Protein AF-A0A9D4CBP3-F1 (afdb_monomer)

Sequence (242 aa):
MTINDFDRYKPVWWRGRKSDVIVGYKPVWWRGRKSDVIVGYKPVWWRGRKSDVIVEYNPVWWRGRKSDVSMGYKPVWWRGRKSDVIVGGVGGYKKGRKSDVIVGYNPVWWRGRKSDVIVGYKPVWWRGRKSDVIVGYNPVWWRGRKSDVIVGYNPVWWRGRKSDVIVGGYKPVWWRGRKSDVIVGYKPVVWVVWEGRKSDVIMGYNLFGYKPVWWRGRKSDVIVGYKPVFATHQYLMDDGWK

Secondary structure (DSSP, 8-state):
--GGGTTT---SEEEEESSSEEEEES-SEEEEESSSEEEEES-SEEEEES-SEEEEES-SEE--BSEEEEEEES-SEEE--SEEEEEE-SEEEEE--SEEEEEEESEEEEE--SEEEEEEES-SEEE--SEEEEEEES-SEEE--SEEEEEEES-SEEE--SEEEEEEEES-SEEE-BS-SEEEEES-SEEE-B-SS---EEEEE--TT---SEEEE---SEEESPPPSEEEE-S-------

Radius of gyration: 22.56 Å; Cα contacts (8 Å, |Δi|>4): 801; chains: 1; bounding box: 62×29×62 Å

Structure (mmCIF, N/CA/C/O backbone):
data_AF-A0A9D4CBP3-F1
#
_entry.id   AF-A0A9D4CBP3-F1
#
loop_
_atom_site.group_PDB
_atom_site.id
_atom_site.type_symbol
_atom_site.label_atom_id
_atom_site.label_alt_id
_atom_site.label_comp_id
_atom_site.label_asym_id
_atom_site.label_entity_id
_atom_site.label_seq_id
_atom_site.pdbx_PDB_ins_code
_atom_site.Cartn_x
_atom_site.Cartn_y
_atom_site.Cartn_z
_atom_site.occupancy
_atom_site.B_iso_or_equiv
_atom_site.auth_seq_id
_atom_site.auth_comp_id
_atom_site.auth_asym_id
_atom_site.auth_atom_id
_atom_site.pdbx_PDB_model_num
ATOM 1 N N . MET A 1 1 ? 24.853 -5.088 -28.081 1.00 46.12 1 MET A N 1
ATOM 2 C CA . MET A 1 1 ? 25.574 -4.865 -26.807 1.00 46.12 1 MET A CA 1
ATOM 3 C C . MET A 1 1 ? 25.344 -6.069 -25.923 1.00 46.12 1 MET A C 1
ATOM 5 O O . MET A 1 1 ? 24.189 -6.419 -25.698 1.00 46.12 1 MET A O 1
ATOM 9 N N . THR A 1 2 ? 26.415 -6.737 -25.505 1.00 32.84 2 THR A N 1
ATOM 10 C CA . THR A 1 2 ? 26.319 -7.946 -24.673 1.00 32.84 2 THR A CA 1
ATOM 11 C C . THR A 1 2 ? 26.340 -7.569 -23.189 1.00 32.84 2 THR A C 1
ATOM 13 O O . THR A 1 2 ? 26.733 -6.460 -22.827 1.00 32.84 2 THR A O 1
ATOM 16 N N . ILE A 1 3 ? 25.904 -8.478 -22.310 1.00 47.09 3 ILE A N 1
ATOM 17 C CA . ILE A 1 3 ? 25.883 -8.286 -20.844 1.00 47.09 3 ILE A CA 1
ATOM 18 C C . ILE A 1 3 ? 27.247 -7.837 -20.281 1.00 47.09 3 ILE A C 1
ATOM 20 O O . ILE A 1 3 ? 27.291 -7.079 -19.313 1.00 47.09 3 ILE A O 1
ATOM 24 N N . ASN A 1 4 ? 28.346 -8.223 -20.935 1.00 44.06 4 ASN A N 1
ATOM 25 C CA . ASN A 1 4 ? 29.713 -7.921 -20.511 1.00 44.06 4 ASN A CA 1
ATOM 26 C C . ASN A 1 4 ? 30.128 -6.451 -20.727 1.00 44.06 4 ASN A C 1
ATOM 28 O O . ASN A 1 4 ? 31.063 -5.981 -20.077 1.00 44.06 4 ASN A O 1
ATOM 32 N N . ASP A 1 5 ? 29.417 -5.694 -21.571 1.00 48.88 5 ASP A N 1
ATOM 33 C CA . ASP A 1 5 ? 29.699 -4.268 -21.802 1.00 48.88 5 ASP A CA 1
ATOM 34 C C . ASP A 1 5 ? 29.181 -3.376 -20.651 1.00 48.88 5 ASP A C 1
ATOM 36 O O . ASP A 1 5 ? 29.703 -2.283 -20.415 1.00 48.88 5 ASP A O 1
ATOM 40 N N . PHE A 1 6 ? 28.191 -3.844 -19.875 1.00 51.72 6 PHE A N 1
ATOM 41 C CA . PHE A 1 6 ? 27.580 -3.079 -18.777 1.00 51.72 6 PHE A CA 1
ATOM 42 C C . PHE A 1 6 ? 28.439 -2.996 -17.507 1.00 51.72 6 PHE A C 1
ATOM 44 O O . PHE A 1 6 ? 28.261 -2.060 -16.728 1.00 51.72 6 PHE A O 1
ATOM 51 N N . ASP A 1 7 ? 29.356 -3.939 -17.264 1.00 51.97 7 ASP A N 1
ATOM 52 C CA . ASP A 1 7 ? 30.208 -3.893 -16.065 1.00 51.97 7 ASP A CA 1
ATOM 53 C C . ASP A 1 7 ? 31.414 -2.945 -16.220 1.00 51.97 7 ASP A C 1
ATOM 55 O O . ASP A 1 7 ? 31.922 -2.452 -15.209 1.00 51.97 7 ASP A O 1
ATOM 59 N N . ARG A 1 8 ? 31.823 -2.599 -17.455 1.00 51.75 8 ARG A N 1
ATOM 60 C CA . ARG A 1 8 ? 32.892 -1.607 -17.713 1.00 51.75 8 ARG A CA 1
ATOM 61 C C . ARG A 1 8 ? 32.415 -0.156 -17.658 1.00 51.75 8 ARG A C 1
ATOM 63 O O . ARG A 1 8 ? 33.217 0.736 -17.401 1.00 51.75 8 ARG A O 1
ATOM 70 N N . TYR A 1 9 ? 31.122 0.094 -17.854 1.00 55.91 9 TYR A N 1
ATOM 71 C CA . TYR A 1 9 ? 30.546 1.437 -17.835 1.00 55.91 9 TYR A CA 1
ATOM 72 C C . TYR A 1 9 ? 29.614 1.587 -16.628 1.00 55.91 9 TYR A C 1
ATOM 74 O O . TYR A 1 9 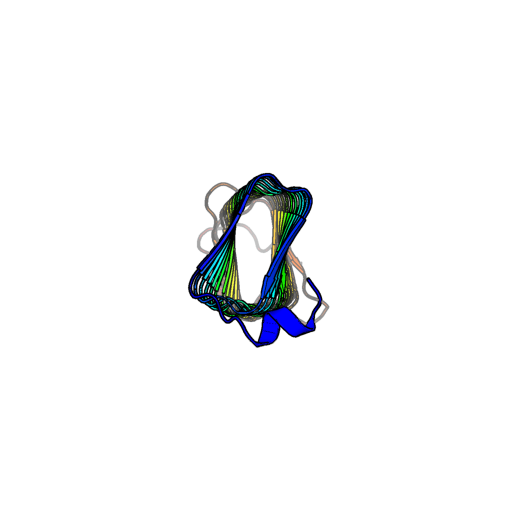? 28.499 1.073 -16.617 1.00 55.91 9 TYR A O 1
ATOM 82 N N . LYS A 1 10 ? 30.050 2.330 -15.602 1.00 67.38 10 LYS A N 1
ATOM 83 C CA . LYS A 1 10 ? 29.177 2.832 -14.525 1.00 67.38 10 LYS A CA 1
ATOM 84 C C . LYS A 1 10 ? 28.765 4.270 -14.851 1.00 67.38 10 LYS A C 1
ATOM 86 O O . LYS A 1 10 ? 29.393 5.207 -14.354 1.00 67.38 10 LYS A O 1
ATOM 91 N N . PRO A 1 11 ? 27.749 4.496 -15.700 1.00 76.00 11 PRO A N 1
ATOM 92 C CA . PRO A 1 11 ? 27.385 5.850 -16.076 1.00 76.00 11 PRO A CA 1
ATOM 93 C C . PRO A 1 11 ? 26.842 6.606 -14.862 1.00 76.00 11 PRO A C 1
ATOM 95 O O . PRO A 1 11 ? 25.941 6.140 -14.167 1.00 76.00 11 PRO A O 1
ATOM 98 N N . VAL A 1 12 ? 27.326 7.827 -14.627 1.00 87.75 12 VAL A N 1
ATOM 99 C CA . VAL A 1 12 ? 26.740 8.704 -13.597 1.00 87.75 12 VAL A CA 1
ATOM 100 C C . VAL A 1 12 ? 25.258 8.964 -13.904 1.00 87.75 12 VAL A C 1
ATOM 102 O O . VAL A 1 12 ? 24.429 9.010 -12.994 1.00 87.75 12 VAL A O 1
ATOM 105 N N . TRP A 1 13 ? 24.900 9.061 -15.188 1.00 87.88 13 TRP A N 1
ATOM 106 C CA . TRP A 1 13 ? 23.537 9.291 -15.659 1.00 87.88 13 TRP A CA 1
ATOM 107 C C . TRP A 1 13 ? 23.100 8.254 -16.688 1.00 87.88 13 TRP A C 1
ATOM 109 O O . TRP A 1 13 ? 23.751 8.076 -17.710 1.00 87.88 13 TRP A O 1
ATOM 119 N N . TRP A 1 14 ? 21.914 7.683 -16.489 1.00 89.88 14 TRP A N 1
ATOM 120 C CA . TRP A 1 14 ? 21.219 6.875 -17.485 1.00 89.88 14 TRP A CA 1
ATOM 121 C C . TRP A 1 14 ? 19.793 7.412 -17.695 1.00 89.88 14 TRP A C 1
ATOM 123 O O . TRP A 1 14 ? 19.010 7.567 -16.752 1.00 89.88 14 TRP A O 1
ATOM 133 N N . ARG A 1 15 ? 19.465 7.780 -18.939 1.00 91.50 15 ARG A N 1
ATOM 134 C CA . ARG A 1 15 ? 18.184 8.329 -19.389 1.00 91.50 15 ARG A CA 1
ATOM 135 C C . ARG A 1 15 ? 17.623 7.633 -20.636 1.00 91.50 15 ARG A C 1
ATOM 137 O O . ARG A 1 15 ? 18.041 7.962 -21.737 1.00 91.50 15 ARG A O 1
ATOM 144 N N . GLY A 1 16 ? 16.598 6.797 -20.487 1.00 90.19 16 GLY A N 1
ATOM 145 C CA . GLY A 1 16 ? 15.859 6.209 -21.614 1.00 90.19 16 GLY A CA 1
ATOM 146 C C . GLY A 1 16 ? 14.504 6.888 -21.857 1.00 90.19 16 GLY A C 1
ATOM 147 O O . GLY A 1 16 ? 13.898 7.456 -20.931 1.00 90.19 16 GLY A O 1
ATOM 148 N N . ARG A 1 17 ? 14.002 6.855 -23.098 1.00 94.06 17 ARG A N 1
ATOM 149 C CA . ARG A 1 17 ? 12.674 7.386 -23.447 1.00 94.06 17 ARG A CA 1
ATOM 150 C C . ARG A 1 17 ? 12.141 6.821 -24.768 1.00 94.06 17 ARG A C 1
ATOM 152 O O . ARG A 1 17 ? 12.898 6.846 -25.722 1.00 94.06 17 ARG A O 1
ATOM 159 N N . LYS A 1 18 ? 10.815 6.605 -24.864 1.00 92.25 18 LYS A N 1
ATOM 160 C CA . LYS A 1 18 ? 10.117 6.268 -26.129 1.00 92.25 18 LYS A CA 1
ATOM 161 C C . LYS A 1 18 ? 10.729 5.014 -26.760 1.00 92.25 18 LYS A C 1
ATOM 163 O O . LYS A 1 18 ? 11.259 5.065 -27.861 1.00 92.25 18 LYS A O 1
ATOM 168 N N . SER A 1 19 ? 10.709 3.934 -26.001 1.00 89.50 19 SER A N 1
ATOM 169 C CA . SER A 1 19 ? 11.264 2.636 -26.390 1.00 89.50 19 SER A CA 1
ATOM 170 C C . SER A 1 19 ? 10.411 1.564 -25.746 1.00 89.50 19 SER A C 1
ATOM 172 O O . SER A 1 19 ? 9.954 1.808 -24.633 1.00 89.50 19 SER A O 1
ATOM 174 N N . ASP A 1 20 ? 10.260 0.405 -26.361 1.00 91.94 20 ASP A N 1
ATOM 175 C CA . ASP A 1 20 ? 9.445 -0.674 -25.789 1.00 91.94 20 ASP A CA 1
ATOM 176 C C . ASP A 1 20 ? 10.033 -1.116 -24.441 1.00 91.94 20 ASP A C 1
ATOM 178 O O . ASP A 1 20 ? 9.348 -1.158 -23.419 1.00 91.94 20 ASP A O 1
ATOM 182 N N . VAL A 1 21 ? 11.362 -1.284 -24.388 1.00 92.50 21 VAL A N 1
ATOM 183 C CA . VAL A 1 21 ? 12.087 -1.684 -23.176 1.00 92.50 21 VAL A CA 1
ATOM 184 C C . VAL A 1 21 ? 13.246 -0.733 -22.869 1.00 92.50 21 VAL A C 1
ATOM 186 O O . VAL A 1 21 ? 14.072 -0.419 -23.725 1.00 92.50 21 VAL A O 1
ATOM 189 N N . ILE A 1 22 ? 13.347 -0.293 -21.611 1.00 90.62 22 ILE A N 1
ATOM 190 C CA . ILE A 1 22 ? 14.506 0.438 -21.076 1.00 90.62 22 ILE A CA 1
ATOM 191 C C . ILE A 1 22 ? 15.076 -0.336 -19.890 1.00 90.62 22 ILE A C 1
ATOM 193 O O . ILE A 1 22 ? 14.435 -0.424 -18.841 1.00 90.62 22 ILE A O 1
ATOM 197 N N . VAL A 1 23 ? 16.322 -0.795 -20.014 1.00 90.19 23 VAL A N 1
ATOM 198 C CA . VAL A 1 23 ? 17.065 -1.452 -18.928 1.00 90.19 23 VAL A CA 1
ATOM 199 C C . VAL A 1 23 ? 18.299 -0.638 -18.565 1.00 90.19 23 VAL A C 1
ATOM 201 O O . VAL A 1 23 ? 18.981 -0.100 -19.434 1.00 90.19 23 VAL A O 1
ATOM 204 N N . GLY A 1 24 ? 18.618 -0.536 -17.274 1.00 86.31 24 GLY A N 1
ATOM 205 C CA . GLY A 1 24 ? 19.881 0.055 -16.847 1.00 86.31 24 GLY A CA 1
ATOM 206 C C . GLY A 1 24 ? 20.464 -0.509 -15.573 1.00 86.31 24 GLY A C 1
ATOM 207 O O . GLY A 1 24 ? 19.732 -0.887 -14.661 1.00 86.31 24 GLY A O 1
ATOM 208 N N . TYR A 1 25 ? 21.791 -0.490 -15.510 1.00 89.00 25 TYR A N 1
ATOM 209 C CA . TYR A 1 25 ? 22.563 -1.166 -14.481 1.00 89.00 25 TYR A CA 1
ATOM 210 C C . TYR A 1 25 ? 23.571 -0.223 -13.816 1.00 89.00 25 TYR A C 1
ATOM 212 O O . TYR A 1 25 ? 24.333 0.460 -14.495 1.00 89.00 25 TYR A O 1
ATOM 220 N N . LYS A 1 26 ? 23.523 -0.152 -12.480 1.00 89.12 26 LYS A N 1
ATOM 221 C CA . LYS A 1 26 ? 24.442 0.588 -11.597 1.00 89.12 26 LYS A CA 1
ATOM 222 C C . LYS A 1 26 ? 24.686 2.091 -11.902 1.00 89.12 26 LYS A C 1
ATOM 224 O O . LYS A 1 26 ? 25.783 2.558 -11.591 1.00 89.12 26 LYS A O 1
ATOM 229 N N . PRO A 1 27 ? 23.753 2.910 -12.441 1.00 88.75 27 PRO A N 1
ATOM 230 C CA . PRO A 1 27 ? 24.030 4.339 -12.542 1.00 88.75 27 PRO A CA 1
ATOM 231 C C . PRO A 1 27 ? 23.820 5.063 -11.212 1.00 88.75 27 PRO A C 1
ATOM 233 O O . PRO A 1 27 ? 22.980 4.676 -10.400 1.00 88.75 27 PRO A O 1
ATOM 236 N N . VAL A 1 28 ? 24.475 6.206 -11.018 1.00 91.31 28 VAL A N 1
ATOM 237 C CA . VAL A 1 28 ? 24.122 7.081 -9.885 1.00 91.31 28 VAL A CA 1
ATOM 238 C C . VAL A 1 28 ? 22.691 7.607 -10.064 1.00 91.31 28 VAL A C 1
ATOM 240 O O . VAL A 1 28 ? 21.874 7.534 -9.146 1.00 91.31 28 VAL A O 1
ATOM 243 N N . TRP A 1 29 ? 22.348 8.060 -11.271 1.00 91.25 29 TRP A N 1
ATOM 244 C CA . TRP A 1 29 ? 21.029 8.585 -11.615 1.00 91.25 29 TRP A CA 1
ATOM 245 C C . TRP A 1 29 ? 20.385 7.811 -12.764 1.00 91.25 29 TRP A C 1
ATOM 247 O O . TRP A 1 29 ? 20.886 7.814 -13.885 1.00 91.25 29 TRP A O 1
ATOM 257 N N . TRP A 1 30 ? 19.208 7.238 -12.519 1.00 92.88 30 TRP A N 1
ATOM 258 C CA . TRP A 1 30 ? 18.440 6.454 -13.483 1.00 92.88 30 TRP A CA 1
ATOM 259 C C . TRP A 1 30 ? 17.085 7.099 -13.791 1.00 92.88 30 TRP A C 1
ATOM 261 O O . TRP A 1 30 ? 16.294 7.407 -12.886 1.00 92.88 30 TRP A O 1
ATOM 271 N N . ARG A 1 31 ? 16.768 7.284 -15.078 1.00 93.81 31 ARG A N 1
ATOM 272 C CA . ARG A 1 31 ? 15.486 7.848 -15.515 1.00 93.81 31 ARG A CA 1
ATOM 273 C C . ARG A 1 31 ? 14.959 7.230 -16.811 1.00 93.81 31 ARG A C 1
ATOM 275 O O . ARG A 1 31 ? 15.445 7.547 -17.885 1.00 93.81 31 ARG A O 1
ATOM 282 N N . GLY A 1 32 ? 13.844 6.518 -16.727 1.00 93.19 32 GLY A N 1
ATOM 283 C CA . GLY A 1 32 ? 13.083 6.020 -17.878 1.00 93.19 32 GLY A CA 1
ATOM 284 C C . GLY A 1 32 ? 11.736 6.732 -18.018 1.00 93.19 32 GLY A C 1
ATOM 285 O O . GLY A 1 32 ? 11.169 7.212 -17.023 1.00 93.19 32 GLY A O 1
ATOM 286 N N . ARG A 1 33 ? 11.206 6.841 -19.243 1.00 94.94 33 ARG A N 1
ATOM 287 C CA . ARG A 1 33 ? 9.837 7.341 -19.465 1.00 94.94 33 ARG A CA 1
ATOM 288 C C . ARG A 1 33 ? 9.228 6.958 -20.815 1.00 94.94 33 ARG A C 1
ATOM 290 O O . ARG A 1 33 ? 9.928 7.074 -21.810 1.00 94.94 33 ARG A O 1
ATOM 297 N N . LYS A 1 34 ? 7.896 6.813 -20.881 1.00 94.31 34 LYS A N 1
ATOM 298 C CA . LYS A 1 34 ? 7.160 6.572 -22.142 1.00 94.31 34 LYS A CA 1
ATOM 299 C C . LYS A 1 34 ? 7.667 5.301 -22.827 1.00 94.31 34 LYS A C 1
ATOM 301 O O . LYS A 1 34 ? 8.303 5.416 -23.863 1.00 94.31 34 LYS A O 1
ATOM 306 N N . SER A 1 35 ? 7.460 4.170 -22.181 1.00 91.88 35 SER A N 1
ATOM 307 C CA . SER A 1 35 ? 7.982 2.859 -22.581 1.00 91.88 35 SER A CA 1
ATOM 308 C C . SER A 1 35 ? 7.088 1.782 -22.019 1.00 91.88 35 SER A C 1
ATOM 310 O O . SER A 1 35 ? 6.557 2.028 -20.945 1.00 91.88 35 SER A O 1
ATOM 312 N N . ASP A 1 36 ? 6.992 0.617 -22.627 1.00 93.56 36 ASP A N 1
ATOM 313 C CA . ASP A 1 36 ? 6.131 -0.443 -22.096 1.00 93.56 36 ASP A CA 1
ATOM 314 C C . ASP A 1 36 ? 6.754 -0.993 -20.809 1.00 93.56 36 ASP A C 1
ATOM 316 O O . ASP A 1 36 ? 6.123 -1.023 -19.752 1.00 93.56 36 ASP A O 1
ATOM 320 N N . VAL A 1 37 ? 8.066 -1.264 -20.840 1.00 94.06 37 VAL A N 1
ATOM 321 C CA . VAL A 1 37 ? 8.813 -1.808 -19.702 1.00 94.06 37 VAL A CA 1
ATOM 322 C C . VAL A 1 37 ? 10.020 -0.945 -19.335 1.00 94.06 37 VAL A C 1
ATOM 324 O O . VAL A 1 37 ? 10.863 -0.569 -20.153 1.00 94.06 37 VAL A O 1
ATOM 327 N N . ILE A 1 38 ? 10.134 -0.646 -18.043 1.00 93.06 38 ILE A N 1
ATOM 328 C CA . ILE A 1 38 ? 11.228 0.113 -17.440 1.00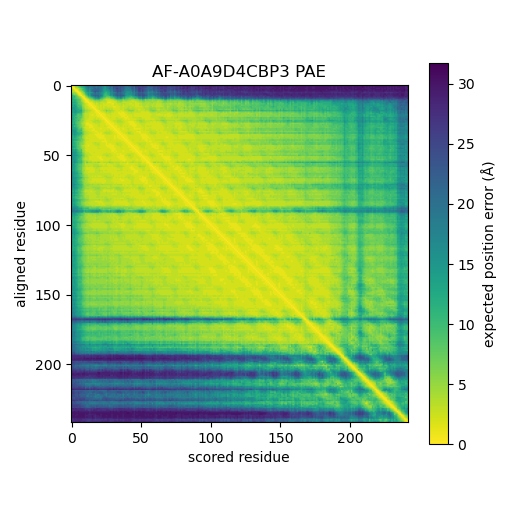 93.06 38 ILE A CA 1
ATOM 329 C C . ILE A 1 38 ? 11.828 -0.706 -16.295 1.00 93.06 38 ILE A C 1
ATOM 331 O O . ILE A 1 38 ? 11.164 -0.916 -15.278 1.00 93.06 38 ILE A O 1
ATOM 335 N N . VAL A 1 39 ? 13.110 -1.066 -16.417 1.00 92.81 39 VAL A N 1
ATOM 336 C CA . VAL A 1 39 ? 13.858 -1.823 -15.402 1.00 92.81 39 VAL A CA 1
ATOM 337 C C . VAL A 1 39 ? 15.152 -1.112 -15.001 1.00 92.81 39 VAL A C 1
ATOM 339 O O . VAL A 1 39 ? 15.975 -0.746 -15.842 1.00 92.81 39 VAL A O 1
ATOM 342 N N . GLY A 1 40 ? 15.362 -0.923 -13.697 1.00 90.19 40 GLY A N 1
ATOM 343 C CA . GLY A 1 40 ? 16.633 -0.437 -13.151 1.00 90.19 40 GLY A CA 1
ATOM 344 C C . GLY A 1 40 ? 17.217 -1.365 -12.094 1.00 90.19 40 GLY A C 1
ATOM 345 O O . GLY A 1 40 ? 16.497 -1.891 -11.250 1.00 90.19 40 GLY A O 1
ATOM 346 N N . TYR A 1 41 ? 18.537 -1.511 -12.112 1.00 90.94 41 TYR A N 1
ATOM 347 C CA . TYR A 1 41 ? 19.278 -2.346 -11.174 1.00 90.94 41 TYR A CA 1
ATOM 348 C C . TYR A 1 41 ? 20.344 -1.531 -10.447 1.00 90.94 41 TYR A C 1
ATOM 350 O O . TYR A 1 41 ? 21.209 -0.924 -11.081 1.00 90.94 41 TYR A O 1
ATOM 358 N N . LYS A 1 42 ? 20.288 -1.537 -9.112 1.00 91.12 42 LYS A N 1
ATOM 359 C CA . LYS A 1 42 ? 21.240 -0.893 -8.193 1.00 91.12 42 LYS A CA 1
ATOM 360 C C . LYS A 1 42 ? 21.560 0.590 -8.479 1.00 91.12 42 LYS A C 1
ATOM 362 O O . LYS A 1 42 ? 22.729 0.970 -8.397 1.00 91.12 42 LYS A O 1
ATOM 367 N N . PRO A 1 43 ? 20.590 1.452 -8.831 1.00 90.25 43 PRO A N 1
ATOM 368 C CA . PRO A 1 43 ? 20.857 2.876 -8.970 1.00 90.25 43 PRO A CA 1
ATOM 369 C C . PRO A 1 43 ? 20.890 3.576 -7.603 1.00 90.25 43 PRO A C 1
ATOM 371 O O . PRO A 1 43 ? 20.174 3.186 -6.687 1.00 90.25 43 PRO A O 1
ATOM 374 N N . VAL A 1 44 ? 21.610 4.688 -7.448 1.00 92.44 44 VAL A N 1
ATOM 375 C CA . VAL A 1 44 ? 21.432 5.500 -6.222 1.00 92.44 44 VAL A CA 1
ATOM 376 C C . VAL A 1 44 ? 20.057 6.179 -6.254 1.00 92.44 44 VAL A C 1
ATOM 378 O O . VAL A 1 44 ? 19.266 6.069 -5.314 1.00 92.44 44 VAL A O 1
ATOM 381 N N . TRP A 1 45 ? 19.732 6.823 -7.376 1.00 93.12 45 TRP A N 1
ATOM 382 C CA . TRP A 1 45 ? 18.465 7.510 -7.611 1.00 93.12 45 TRP A CA 1
ATOM 383 C C . TRP A 1 45 ? 17.739 6.939 -8.821 1.00 93.12 45 TRP A C 1
ATOM 385 O O . TRP A 1 45 ? 18.267 6.952 -9.928 1.00 93.12 45 TRP A O 1
ATOM 395 N N . TRP A 1 46 ? 16.480 6.541 -8.648 1.00 93.50 46 TRP A N 1
ATOM 396 C CA . TRP A 1 46 ? 15.679 5.930 -9.702 1.00 93.50 46 TRP A CA 1
ATOM 397 C C . TRP A 1 46 ? 14.331 6.610 -9.929 1.00 93.50 46 TRP A C 1
ATOM 399 O O . TRP A 1 46 ? 13.582 6.932 -8.996 1.00 93.50 46 TRP A O 1
ATOM 409 N N . ARG A 1 47 ? 13.982 6.803 -11.206 1.00 94.56 47 ARG A N 1
ATOM 410 C CA . ARG A 1 47 ? 12.707 7.401 -11.615 1.00 94.56 47 ARG A CA 1
ATOM 411 C C . ARG A 1 47 ? 12.188 6.866 -12.954 1.00 94.56 47 ARG A C 1
ATOM 413 O O . ARG A 1 47 ? 12.565 7.380 -14.003 1.00 94.56 47 ARG A O 1
ATOM 420 N N . GLY A 1 48 ? 11.204 5.976 -12.913 1.00 93.69 48 GLY A N 1
ATOM 421 C CA . GLY A 1 48 ? 10.388 5.566 -14.064 1.00 93.69 48 GLY A CA 1
ATOM 422 C C . GLY A 1 48 ? 9.046 6.298 -14.123 1.00 93.69 48 GLY A C 1
ATOM 423 O O . GLY A 1 48 ? 8.492 6.683 -13.082 1.00 93.69 48 GLY A O 1
ATOM 424 N N . ARG A 1 49 ? 8.522 6.553 -15.333 1.00 95.12 49 ARG A N 1
ATOM 425 C CA . ARG A 1 49 ? 7.212 7.205 -15.521 1.00 95.12 49 ARG A CA 1
ATOM 426 C C . ARG A 1 49 ? 6.529 6.920 -16.856 1.00 95.12 49 ARG A C 1
ATOM 428 O O . ARG A 1 49 ? 7.186 7.069 -17.876 1.00 95.12 49 ARG A O 1
ATOM 435 N N . LYS A 1 50 ? 5.188 6.906 -16.859 1.00 94.75 50 LYS A N 1
ATOM 436 C CA . LYS A 1 50 ? 4.363 6.794 -18.081 1.00 94.75 50 LYS A CA 1
ATOM 437 C C . LYS A 1 50 ? 4.747 5.532 -18.850 1.00 94.75 50 LYS A C 1
ATOM 439 O O . LYS A 1 50 ? 5.306 5.662 -19.931 1.00 94.75 50 LYS A O 1
ATOM 444 N N . SER A 1 51 ? 4.557 4.392 -18.217 1.00 93.25 51 SER A N 1
ATOM 445 C CA . SER A 1 51 ? 4.993 3.094 -18.716 1.00 93.25 51 SER A CA 1
ATOM 446 C C . SER A 1 51 ? 4.125 2.018 -18.140 1.00 93.25 51 SER A C 1
ATOM 448 O O . SER A 1 51 ? 3.768 2.190 -16.987 1.00 93.25 51 SER A O 1
ATOM 450 N N . ASP A 1 52 ? 3.850 0.945 -18.851 1.00 94.31 52 ASP A N 1
ATOM 451 C CA . ASP A 1 52 ? 2.923 -0.084 -18.374 1.00 94.31 52 ASP A CA 1
ATOM 452 C C . ASP A 1 52 ? 3.528 -0.777 -17.149 1.00 94.31 52 ASP A C 1
ATOM 454 O O . ASP A 1 52 ? 2.932 -0.817 -16.071 1.00 94.31 52 ASP A O 1
ATOM 458 N N . VAL A 1 53 ? 4.806 -1.153 -17.247 1.00 94.56 53 VAL A N 1
ATOM 459 C CA . VAL A 1 53 ? 5.547 -1.837 -16.188 1.00 94.56 53 VAL A CA 1
ATOM 460 C C . VAL A 1 53 ? 6.783 -1.047 -15.761 1.00 94.56 53 VAL A C 1
ATOM 462 O O . VAL A 1 53 ? 7.662 -0.675 -16.541 1.00 94.56 53 VAL A O 1
ATOM 465 N N . ILE A 1 54 ? 6.869 -0.805 -14.456 1.00 94.38 54 ILE A N 1
ATOM 466 C CA . ILE A 1 54 ? 7.981 -0.139 -13.784 1.00 94.38 54 ILE A CA 1
ATOM 467 C C . ILE A 1 54 ? 8.512 -1.082 -12.704 1.00 94.38 54 ILE A C 1
ATOM 469 O O . ILE A 1 54 ? 7.843 -1.304 -11.696 1.00 94.38 54 ILE A O 1
ATOM 473 N N . VAL A 1 55 ? 9.731 -1.589 -12.885 1.00 92.62 55 VAL A N 1
ATOM 474 C CA . VAL A 1 55 ? 10.388 -2.505 -11.944 1.00 92.62 55 VAL A CA 1
ATOM 475 C C . VAL A 1 55 ? 11.771 -1.991 -11.598 1.00 92.62 55 VAL A C 1
ATOM 477 O O . VAL A 1 55 ? 12.481 -1.405 -12.416 1.00 92.62 55 VAL A O 1
ATOM 480 N N . GLU A 1 56 ? 12.168 -2.193 -10.351 1.00 89.50 56 GLU A N 1
ATOM 481 C CA . GLU A 1 56 ? 13.479 -1.777 -9.905 1.00 89.50 56 GLU A CA 1
ATOM 482 C C . GLU A 1 56 ? 13.974 -2.610 -8.719 1.00 89.50 56 GLU A C 1
ATOM 484 O O . GLU A 1 56 ? 13.186 -3.082 -7.888 1.00 89.50 56 GLU A O 1
ATOM 489 N N . TYR A 1 57 ? 15.300 -2.766 -8.666 1.00 90.94 57 TYR A N 1
ATOM 490 C CA . TYR A 1 57 ? 16.005 -3.568 -7.678 1.00 90.94 57 TYR A CA 1
ATOM 491 C C . TYR A 1 57 ? 17.128 -2.798 -6.970 1.00 90.94 57 TYR A C 1
ATOM 493 O O . TYR A 1 57 ? 18.180 -2.524 -7.552 1.00 90.94 57 TYR A O 1
ATOM 501 N N . ASN A 1 58 ? 16.950 -2.630 -5.660 1.00 91.62 58 ASN A N 1
ATOM 502 C CA . ASN A 1 58 ? 17.918 -2.144 -4.680 1.00 91.62 58 ASN A CA 1
ATOM 503 C C . ASN A 1 58 ? 18.445 -0.712 -4.912 1.00 91.62 58 ASN A C 1
ATOM 505 O O . ASN A 1 58 ? 19.659 -0.532 -5.063 1.00 91.62 58 ASN A O 1
ATOM 509 N N . PRO A 1 59 ? 17.582 0.317 -4.889 1.00 90.12 59 PRO A N 1
ATOM 510 C CA . PRO A 1 59 ? 17.998 1.699 -4.964 1.00 90.12 59 PRO A CA 1
ATOM 511 C C . PRO A 1 59 ? 18.135 2.310 -3.573 1.00 90.12 59 PRO A C 1
ATOM 513 O O . PRO A 1 59 ? 17.481 1.901 -2.608 1.00 90.12 59 PRO A O 1
ATOM 516 N N . VAL A 1 60 ? 18.838 3.434 -3.479 1.00 91.44 60 VAL A N 1
ATOM 517 C CA . VAL A 1 60 ? 18.652 4.296 -2.303 1.00 91.44 60 VAL A CA 1
ATOM 518 C C . VAL A 1 60 ? 17.289 4.995 -2.399 1.00 91.44 60 VAL A C 1
ATOM 520 O O . VAL A 1 60 ? 16.482 4.945 -1.468 1.00 91.44 60 VAL A O 1
ATOM 523 N N . TRP A 1 61 ? 16.981 5.585 -3.557 1.00 91.81 61 TRP A N 1
ATOM 524 C CA . TRP A 1 61 ? 15.746 6.334 -3.791 1.00 91.81 61 TRP A CA 1
ATOM 525 C C . TRP A 1 61 ? 14.976 5.838 -5.010 1.00 91.81 61 TRP A C 1
ATOM 527 O O . TRP A 1 61 ? 15.455 5.922 -6.137 1.00 91.81 61 TRP A O 1
ATOM 537 N N . TRP A 1 62 ? 13.720 5.449 -4.806 1.00 92.31 62 TRP A N 1
ATOM 538 C CA . TRP A 1 62 ? 12.818 4.983 -5.853 1.00 92.31 62 TRP A CA 1
ATOM 539 C C . TRP A 1 62 ? 11.593 5.872 -6.042 1.00 92.31 62 TRP A C 1
ATOM 541 O O . TRP A 1 62 ? 10.887 6.235 -5.088 1.00 92.31 62 TRP A O 1
ATOM 551 N N . ARG A 1 63 ? 11.264 6.161 -7.307 1.00 93.88 63 ARG A N 1
ATOM 552 C CA . ARG A 1 63 ? 10.038 6.876 -7.662 1.00 93.88 63 ARG A CA 1
ATOM 553 C C . ARG A 1 63 ? 9.404 6.436 -8.987 1.00 93.88 63 ARG A C 1
ATOM 555 O O . ARG A 1 63 ? 9.700 7.024 -10.028 1.00 93.88 63 ARG A O 1
ATOM 562 N N . GLY A 1 64 ? 8.411 5.553 -8.913 1.00 91.88 64 GLY A N 1
ATOM 563 C CA . GLY A 1 64 ? 7.482 5.235 -10.006 1.00 91.88 64 GLY A CA 1
ATOM 564 C C . GLY A 1 64 ? 6.274 6.179 -10.073 1.00 91.88 64 GLY A C 1
ATOM 565 O O . GLY A 1 64 ? 5.829 6.740 -9.058 1.00 91.88 64 GLY A O 1
ATOM 566 N N . ARG A 1 65 ? 5.751 6.433 -11.282 1.00 94.88 65 ARG A N 1
ATOM 567 C CA . ARG A 1 65 ? 4.510 7.210 -11.459 1.00 94.88 65 ARG A CA 1
ATOM 568 C C . ARG A 1 65 ? 3.856 7.003 -12.826 1.00 94.88 65 ARG A C 1
ATOM 570 O O . ARG A 1 65 ? 4.543 7.246 -13.813 1.00 94.88 65 ARG A O 1
ATOM 577 N N . LYS A 1 66 ? 2.520 6.893 -12.884 1.00 95.06 66 LYS A N 1
ATOM 578 C CA . LYS A 1 66 ? 1.763 6.723 -14.145 1.00 95.06 66 LYS A CA 1
ATOM 579 C C . LYS A 1 66 ? 2.202 5.430 -14.819 1.00 95.06 66 LYS A C 1
ATOM 581 O O . LYS A 1 66 ? 2.955 5.511 -15.780 1.00 95.06 66 LYS A O 1
ATOM 586 N N . SER A 1 67 ? 1.841 4.309 -14.222 1.00 93.06 67 SER A N 1
ATOM 587 C CA . SER A 1 67 ? 2.103 2.983 -14.772 1.00 93.06 67 SER A CA 1
ATOM 588 C C . SER A 1 67 ? 1.021 2.025 -14.360 1.00 93.06 67 SER A C 1
ATOM 590 O O . SER A 1 67 ? 0.479 2.230 -13.287 1.00 93.06 67 SER A O 1
ATOM 592 N N . ASP A 1 68 ? 0.787 0.968 -15.101 1.00 94.44 68 ASP A N 1
ATOM 593 C CA . ASP A 1 68 ? -0.209 -0.021 -14.701 1.00 94.44 68 ASP A CA 1
ATOM 594 C C . ASP A 1 68 ? 0.353 -0.792 -13.502 1.00 94.44 68 ASP A C 1
ATOM 596 O O . ASP A 1 68 ? -0.248 -0.842 -12.431 1.00 94.44 68 ASP A O 1
ATOM 600 N N . VAL A 1 69 ? 1.622 -1.206 -13.589 1.00 94.12 69 VAL A N 1
ATOM 601 C CA . VAL A 1 69 ? 2.339 -1.909 -12.520 1.00 94.12 69 VAL A CA 1
ATOM 602 C C . VAL A 1 69 ? 3.593 -1.149 -12.091 1.00 94.12 69 VAL A C 1
ATOM 604 O O . VAL A 1 69 ? 4.373 -0.633 -12.893 1.00 94.12 69 VAL A O 1
ATOM 607 N N . SER A 1 70 ? 3.787 -1.026 -10.779 1.00 93.31 70 SER A N 1
ATOM 608 C CA . SER A 1 70 ? 4.913 -0.320 -10.162 1.00 93.31 70 SER A CA 1
ATOM 609 C C . SER A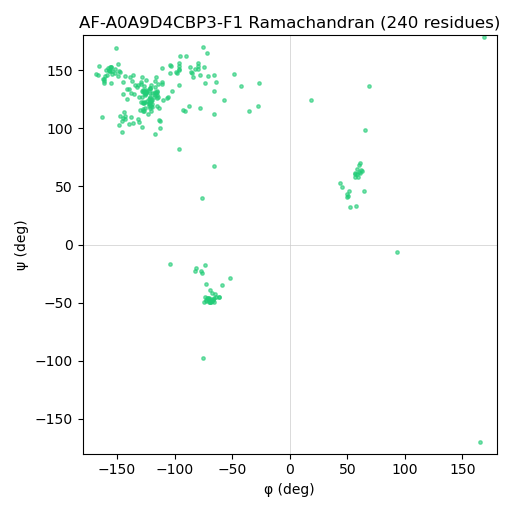 1 70 ? 5.488 -1.135 -9.004 1.00 93.31 70 SER A C 1
ATOM 611 O O . SER A 1 70 ? 4.925 -1.145 -7.907 1.00 93.31 70 SER A O 1
ATOM 613 N N . MET A 1 71 ? 6.641 -1.764 -9.225 1.00 91.88 71 MET A N 1
ATOM 614 C CA . MET A 1 71 ? 7.344 -2.600 -8.254 1.00 91.88 71 MET A CA 1
ATOM 615 C C . MET A 1 71 ? 8.684 -1.976 -7.855 1.00 91.88 71 MET A C 1
ATOM 617 O O . MET A 1 71 ? 9.425 -1.464 -8.693 1.00 91.88 71 MET A O 1
ATOM 621 N N . GLY A 1 72 ? 9.012 -2.024 -6.566 1.00 88.00 72 GLY A N 1
ATOM 622 C CA . GLY A 1 72 ? 10.371 -1.743 -6.097 1.00 88.00 72 GLY A CA 1
ATOM 623 C C . GLY A 1 72 ? 10.782 -2.701 -4.991 1.00 88.00 72 GLY A C 1
ATOM 624 O O . GLY A 1 72 ? 10.020 -2.937 -4.045 1.00 88.00 72 GLY A O 1
ATOM 625 N N . TYR A 1 73 ? 11.989 -3.240 -5.115 1.00 88.88 73 TYR A N 1
ATOM 626 C CA . TYR A 1 73 ? 12.548 -4.220 -4.193 1.00 88.88 73 TYR A CA 1
ATOM 627 C C . TYR A 1 73 ? 13.785 -3.667 -3.485 1.00 88.88 73 TYR A C 1
ATOM 629 O O . TYR A 1 73 ? 14.675 -3.127 -4.132 1.00 88.88 73 TYR A O 1
ATOM 637 N N . LYS A 1 74 ? 13.845 -3.780 -2.152 1.00 89.62 74 LYS A N 1
ATOM 638 C CA . LYS A 1 74 ? 14.955 -3.261 -1.327 1.00 89.62 74 LYS A CA 1
ATOM 639 C C . LYS A 1 74 ? 15.271 -1.749 -1.427 1.00 89.62 74 LYS A C 1
ATOM 641 O O . LYS A 1 74 ? 16.421 -1.378 -1.227 1.00 89.62 74 LYS A O 1
ATOM 646 N N . PRO A 1 75 ? 14.301 -0.836 -1.645 1.00 87.44 75 PRO A N 1
ATOM 647 C CA . PRO A 1 75 ? 14.553 0.600 -1.549 1.00 87.44 75 PRO A CA 1
ATOM 648 C C . PRO A 1 75 ? 14.705 1.078 -0.105 1.00 87.44 75 PRO A C 1
ATOM 650 O O . PRO A 1 75 ? 13.894 0.744 0.768 1.00 87.44 75 PRO A O 1
ATOM 653 N N . VAL A 1 76 ? 15.664 1.975 0.135 1.00 91.19 76 VAL A N 1
ATOM 654 C CA . VAL A 1 76 ? 15.678 2.756 1.385 1.00 91.19 76 VAL A CA 1
ATOM 655 C C . VAL A 1 76 ? 14.463 3.688 1.412 1.00 91.19 76 VAL A C 1
ATOM 657 O O . VAL A 1 76 ? 13.724 3.723 2.398 1.00 91.19 76 VAL A O 1
ATOM 660 N N . TRP A 1 77 ? 14.196 4.377 0.298 1.00 90.69 77 TRP A N 1
ATOM 661 C CA . TRP A 1 77 ? 13.048 5.268 0.126 1.00 90.69 77 TRP A CA 1
ATOM 662 C C . TRP A 1 77 ? 12.249 4.927 -1.127 1.00 90.69 77 TRP A C 1
ATOM 664 O O . TRP A 1 77 ? 12.752 5.014 -2.241 1.00 90.69 77 TRP A O 1
ATOM 674 N N . TRP A 1 78 ? 10.962 4.630 -0.966 1.00 93.00 78 TRP A N 1
ATOM 675 C CA . TRP A 1 78 ? 10.085 4.205 -2.055 1.00 93.00 78 TRP A CA 1
ATOM 676 C C . TRP A 1 78 ? 8.833 5.066 -2.171 1.00 93.00 78 TRP A C 1
ATOM 678 O O . TRP A 1 78 ? 8.093 5.281 -1.202 1.00 93.00 78 TRP A O 1
ATOM 688 N N . ARG A 1 79 ? 8.549 5.554 -3.381 1.00 93.88 79 ARG A N 1
ATOM 689 C CA . ARG A 1 79 ? 7.345 6.340 -3.656 1.00 93.88 79 ARG A CA 1
ATOM 690 C C . ARG A 1 79 ? 6.679 6.017 -4.992 1.00 93.88 79 ARG A C 1
ATOM 692 O O . ARG A 1 79 ? 7.073 6.569 -6.018 1.00 93.88 79 ARG A O 1
ATOM 699 N N . GLY A 1 80 ? 5.571 5.282 -4.941 1.00 93.06 80 GLY A N 1
ATOM 700 C CA . GLY A 1 80 ? 4.702 5.017 -6.094 1.00 93.06 80 GLY A CA 1
ATOM 701 C C . GLY A 1 80 ? 3.493 5.943 -6.122 1.00 93.06 80 GLY A C 1
ATOM 702 O O . GLY A 1 80 ? 3.020 6.410 -5.075 1.00 93.06 80 GLY A O 1
ATOM 703 N N . ARG A 1 81 ? 3.005 6.288 -7.319 1.00 95.38 81 ARG A N 1
ATOM 704 C CA . ARG A 1 81 ? 1.825 7.155 -7.441 1.00 95.38 81 ARG A CA 1
ATOM 705 C C . ARG A 1 81 ? 1.142 7.076 -8.805 1.00 95.38 81 ARG A C 1
ATOM 707 O O . ARG A 1 81 ? 1.825 7.321 -9.793 1.00 95.38 81 ARG A O 1
ATOM 714 N N . LYS A 1 82 ? -0.198 7.099 -8.846 1.00 94.94 82 LYS A N 1
ATOM 715 C CA . LYS A 1 82 ? -0.963 7.083 -10.111 1.00 94.94 82 LYS A CA 1
ATOM 716 C C . LYS A 1 82 ? -0.620 5.821 -10.887 1.00 94.94 82 LYS A C 1
ATOM 718 O O . LYS A 1 82 ? -0.054 5.958 -11.958 1.00 94.94 82 LYS A O 1
ATOM 723 N N . SER A 1 83 ? -0.835 4.675 -10.275 1.00 91.81 83 SER A N 1
ATOM 724 C CA . SER A 1 83 ? -0.581 3.390 -10.910 1.00 91.81 83 SER A CA 1
ATOM 725 C C . SER A 1 83 ? -1.645 2.407 -10.492 1.00 91.81 83 SER A C 1
ATOM 727 O O . SER A 1 83 ? -2.036 2.517 -9.338 1.00 91.81 83 SER A O 1
ATOM 729 N N . ASP A 1 84 ? -2.074 1.487 -11.333 1.00 94.31 84 ASP A N 1
ATOM 730 C CA . ASP A 1 84 ? -3.187 0.596 -10.984 1.00 94.31 84 ASP A CA 1
ATOM 731 C C . ASP A 1 84 ? -2.750 -0.316 -9.834 1.00 94.31 84 ASP A C 1
ATOM 733 O O . ASP A 1 84 ? -3.350 -0.322 -8.760 1.00 94.31 84 ASP A O 1
ATOM 737 N N . VAL A 1 85 ? -1.560 -0.909 -9.965 1.00 95.00 85 VAL A N 1
ATOM 738 C CA . VAL A 1 85 ? -0.923 -1.734 -8.940 1.00 95.00 85 VAL A CA 1
ATOM 739 C C . VAL A 1 85 ? 0.419 -1.156 -8.495 1.00 95.00 85 VAL A C 1
ATOM 741 O O . VAL A 1 85 ? 1.328 -0.838 -9.268 1.00 95.00 85 VAL A O 1
ATOM 744 N N . ILE A 1 86 ? 0.571 -1.053 -7.179 1.00 93.81 86 ILE A N 1
ATOM 745 C CA . ILE A 1 86 ? 1.792 -0.651 -6.492 1.00 93.81 86 ILE A CA 1
ATOM 746 C C . ILE A 1 86 ? 2.229 -1.772 -5.553 1.00 93.81 86 ILE A C 1
ATOM 748 O O . ILE A 1 86 ? 1.504 -2.112 -4.620 1.00 93.81 86 ILE A O 1
ATOM 752 N N . VAL A 1 87 ? 3.462 -2.254 -5.715 1.00 93.19 87 VAL A N 1
ATOM 753 C CA . VAL A 1 87 ? 4.070 -3.235 -4.809 1.00 93.19 87 VAL A CA 1
ATOM 754 C C . VAL A 1 87 ? 5.430 -2.743 -4.320 1.00 93.19 87 VAL A C 1
ATOM 756 O O . VAL A 1 87 ? 6.340 -2.461 -5.096 1.00 93.19 87 VAL A O 1
ATOM 759 N N . GLY A 1 88 ? 5.588 -2.639 -3.002 1.00 87.81 88 GLY A N 1
ATOM 760 C CA . GLY A 1 88 ? 6.872 -2.339 -2.370 1.00 87.81 88 GLY A CA 1
ATOM 761 C C . GLY A 1 88 ? 7.377 -3.516 -1.540 1.00 87.81 88 GLY A C 1
ATOM 762 O O . GLY A 1 88 ? 6.876 -3.728 -0.433 1.00 87.81 88 GLY A O 1
ATOM 763 N N . GLY A 1 89 ? 8.406 -4.224 -2.010 1.00 86.50 89 GLY A N 1
ATOM 764 C CA . GLY A 1 89 ? 9.129 -5.269 -1.258 1.00 86.50 89 GLY A CA 1
ATOM 765 C C . GLY A 1 89 ? 10.067 -4.679 -0.201 1.00 86.50 89 GLY A C 1
ATOM 766 O O . GLY A 1 89 ? 10.210 -3.468 -0.183 1.00 86.50 89 GLY A O 1
ATOM 767 N N . VAL A 1 90 ? 10.651 -5.483 0.699 1.00 84.12 90 VAL A N 1
ATOM 768 C CA . VAL A 1 90 ? 11.475 -5.108 1.891 1.00 84.12 90 VAL A CA 1
ATOM 769 C C . VAL A 1 90 ? 12.203 -3.759 1.781 1.00 84.12 90 VAL A C 1
ATOM 771 O O . VAL A 1 90 ? 12.737 -3.451 0.728 1.00 84.12 90 VAL A O 1
ATOM 774 N N . GLY A 1 91 ? 12.249 -2.944 2.841 1.00 79.25 91 GLY A N 1
ATOM 775 C CA . GLY A 1 91 ? 13.019 -1.692 2.801 1.00 79.25 91 GLY A CA 1
ATOM 776 C C . GLY A 1 91 ? 12.697 -0.703 3.920 1.00 79.25 91 GLY A C 1
ATOM 777 O O . GLY A 1 91 ? 11.973 -1.020 4.860 1.00 79.25 91 GLY A O 1
ATOM 778 N N . GLY A 1 92 ? 13.211 0.519 3.807 1.00 88.94 92 GLY A N 1
ATOM 779 C CA . GLY A 1 92 ? 13.030 1.558 4.822 1.00 88.94 92 GLY A CA 1
ATOM 780 C C . GLY A 1 92 ? 11.629 2.175 4.789 1.00 88.94 92 GLY A C 1
ATOM 781 O O . GLY A 1 92 ? 10.661 1.656 5.354 1.00 88.94 92 GLY A O 1
ATOM 782 N N . TYR A 1 93 ? 11.516 3.324 4.129 1.00 91.38 93 TYR A N 1
ATOM 783 C CA . TYR A 1 93 ? 10.295 4.117 4.059 1.00 91.38 93 TYR A CA 1
ATOM 784 C C . TYR A 1 93 ? 9.579 3.942 2.728 1.00 91.38 93 TYR A C 1
ATOM 786 O O . TYR A 1 93 ? 10.165 4.129 1.663 1.00 91.38 93 TYR A O 1
ATOM 794 N N . LYS A 1 94 ? 8.268 3.703 2.767 1.00 92.44 94 LYS A N 1
ATOM 795 C CA . LYS A 1 94 ? 7.482 3.480 1.559 1.00 92.44 94 LYS A CA 1
ATOM 796 C C . LYS A 1 94 ? 6.145 4.204 1.556 1.00 92.44 94 LYS A C 1
ATOM 798 O O . LYS A 1 94 ? 5.428 4.288 2.558 1.00 92.44 94 LYS A O 1
ATOM 803 N N . LYS A 1 95 ? 5.784 4.723 0.382 1.0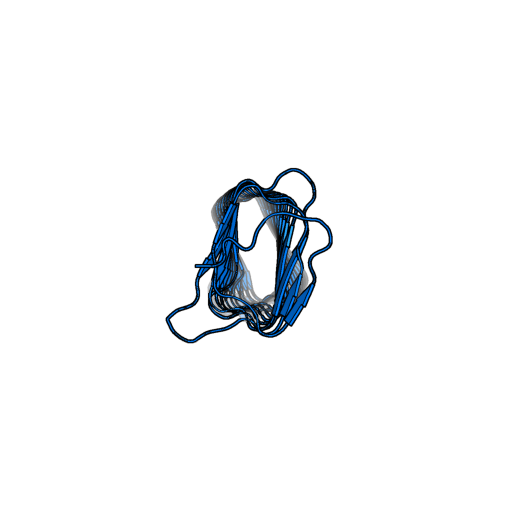0 94.38 95 LYS A N 1
ATOM 804 C CA . LYS A 1 95 ? 4.582 5.531 0.188 1.00 94.38 95 LYS A CA 1
ATOM 805 C C . LYS A 1 95 ? 3.920 5.298 -1.167 1.00 94.38 95 LYS A C 1
ATOM 807 O O . LYS A 1 95 ? 4.400 5.811 -2.174 1.00 94.38 95 LYS A O 1
ATOM 812 N N . GLY A 1 96 ? 2.766 4.638 -1.167 1.00 94.00 96 GLY A N 1
ATOM 813 C CA . GLY A 1 96 ? 1.879 4.520 -2.329 1.00 94.00 96 GLY A CA 1
ATOM 814 C C . GLY A 1 96 ? 0.760 5.566 -2.298 1.00 94.00 96 GLY A C 1
ATOM 815 O O . GLY A 1 96 ? 0.360 6.027 -1.218 1.00 94.00 96 GLY A O 1
ATOM 816 N N . ARG A 1 97 ? 0.254 5.995 -3.465 1.00 95.25 97 ARG A N 1
ATOM 817 C CA . ARG A 1 97 ? -0.890 6.925 -3.524 1.00 95.25 97 ARG A CA 1
ATOM 818 C C . ARG A 1 97 ? -1.600 6.983 -4.881 1.00 95.25 97 ARG A C 1
A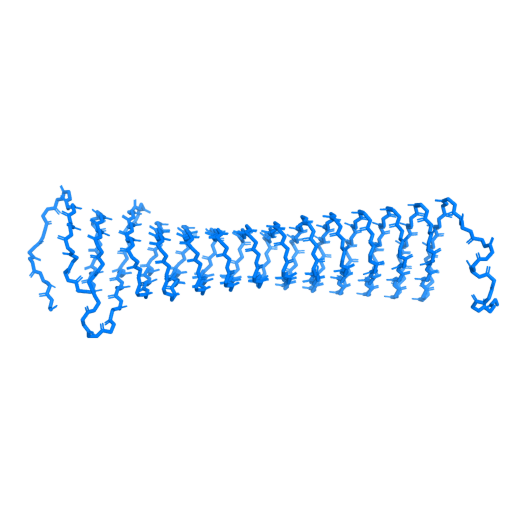TOM 820 O O . ARG A 1 97 ? -0.913 7.259 -5.860 1.00 95.25 97 ARG A O 1
ATOM 827 N N . LYS A 1 98 ? -2.938 7.113 -4.887 1.00 95.38 98 LYS A N 1
ATOM 828 C CA . LYS A 1 98 ? -3.749 7.296 -6.116 1.00 95.38 98 LYS A CA 1
ATOM 829 C C . LYS A 1 98 ? -3.554 6.094 -7.031 1.00 95.38 98 LYS A C 1
ATOM 831 O O . LYS A 1 98 ? -2.856 6.256 -8.018 1.00 95.38 98 LYS A O 1
ATOM 836 N N . SER A 1 99 ? -4.051 4.948 -6.615 1.00 93.94 99 SER A N 1
ATOM 837 C CA . SER A 1 99 ? -3.795 3.642 -7.225 1.00 93.94 99 SER A CA 1
ATOM 838 C C . SER A 1 99 ? -4.913 2.701 -6.846 1.00 93.94 99 SER A C 1
ATOM 840 O O . SER A 1 99 ? -5.406 2.885 -5.743 1.00 93.94 99 SER A O 1
ATOM 842 N N . ASP A 1 100 ? -5.245 1.707 -7.640 1.00 95.38 100 ASP A N 1
ATOM 843 C CA . ASP A 1 100 ? -6.351 0.808 -7.297 1.00 95.38 100 ASP A CA 1
ATOM 844 C C . ASP A 1 100 ? -5.893 -0.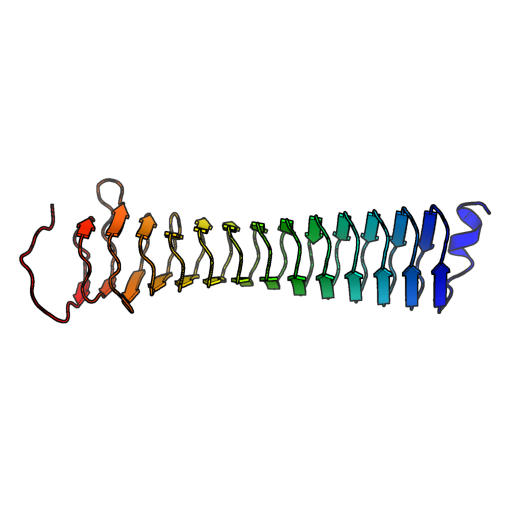102 -6.153 1.00 95.38 100 ASP A C 1
ATOM 846 O O . ASP A 1 100 ? -6.490 -0.129 -5.079 1.00 95.38 100 ASP A O 1
ATOM 850 N N . VAL A 1 101 ? -4.697 -0.684 -6.288 1.00 95.81 101 VAL A N 1
ATOM 851 C CA . VAL A 1 101 ? -4.093 -1.562 -5.282 1.00 95.81 101 VAL A CA 1
ATOM 852 C C . VAL A 1 101 ? -2.712 -1.068 -4.846 1.00 95.81 101 VAL A C 1
ATOM 854 O O . VAL A 1 101 ? -1.826 -0.750 -5.642 1.00 95.81 101 VAL A O 1
ATOM 857 N N . ILE A 1 102 ? -2.496 -1.015 -3.530 1.00 95.38 102 ILE A N 1
ATOM 858 C CA . ILE A 1 102 ? -1.217 -0.666 -2.901 1.00 95.38 102 ILE A CA 1
ATOM 859 C C . ILE A 1 102 ? -0.829 -1.750 -1.895 1.00 95.38 102 ILE A C 1
ATOM 861 O O . ILE A 1 102 ? -1.453 -1.853 -0.842 1.00 95.38 102 ILE A O 1
ATOM 865 N N . VAL A 1 103 ? 0.262 -2.475 -2.146 1.00 95.44 103 VAL A N 1
ATOM 866 C CA . VAL A 1 103 ? 0.770 -3.542 -1.268 1.00 95.44 103 VAL A CA 1
ATOM 867 C C . VAL A 1 103 ? 2.201 -3.263 -0.815 1.00 95.44 103 VAL A C 1
ATOM 869 O O . VAL A 1 103 ? 3.066 -2.882 -1.605 1.00 95.44 103 VAL A O 1
ATOM 872 N N . GLY A 1 104 ? 2.469 -3.446 0.479 1.00 92.94 104 GLY A N 1
ATOM 873 C CA . GLY A 1 104 ? 3.797 -3.262 1.060 1.00 92.94 104 GLY A CA 1
ATOM 874 C C . GLY A 1 104 ? 4.228 -4.425 1.936 1.00 92.94 104 GLY A C 1
ATOM 875 O O . GLY A 1 104 ? 3.539 -4.750 2.896 1.00 92.94 104 GLY A O 1
ATOM 876 N N . TYR A 1 105 ? 5.403 -4.986 1.666 1.00 93.50 105 TYR A N 1
ATOM 877 C CA . TYR A 1 105 ? 5.966 -6.111 2.417 1.00 93.50 105 TYR A CA 1
ATOM 878 C C . TYR A 1 105 ? 7.179 -5.686 3.239 1.00 93.50 105 TYR A C 1
ATOM 880 O O . TYR A 1 105 ? 8.124 -5.101 2.703 1.00 93.50 105 TYR A O 1
ATOM 888 N N . ASN A 1 106 ? 7.126 -5.944 4.545 1.00 93.44 106 ASN A N 1
ATOM 889 C CA . ASN A 1 106 ? 8.196 -5.735 5.519 1.00 93.44 106 ASN A CA 1
ATOM 890 C C . ASN A 1 106 ? 8.943 -4.377 5.423 1.00 93.44 106 ASN A C 1
ATOM 892 O O . ASN A 1 106 ? 10.169 -4.360 5.293 1.00 93.44 106 ASN A O 1
ATOM 896 N N . PRO A 1 107 ? 8.255 -3.215 5.362 1.00 90.44 107 PRO A N 1
ATOM 897 C CA . PRO A 1 107 ? 8.920 -1.924 5.501 1.00 90.44 107 PRO A CA 1
ATOM 898 C C . PRO A 1 107 ? 9.055 -1.489 6.963 1.00 90.44 107 PRO A C 1
ATOM 900 O O . PRO A 1 107 ? 8.161 -1.729 7.771 1.00 90.44 107 PRO A O 1
ATOM 903 N N . VAL A 1 108 ? 10.061 -0.677 7.280 1.00 93.50 108 VAL A N 1
ATOM 904 C CA . VAL A 1 108 ? 10.054 0.055 8.562 1.00 93.50 108 VAL A CA 1
ATOM 905 C C . VAL A 1 108 ? 8.837 0.989 8.623 1.00 93.50 108 VAL A C 1
ATOM 907 O O . VAL A 1 108 ? 8.096 1.000 9.604 1.00 93.50 108 VAL A O 1
ATOM 910 N N . TRP A 1 109 ? 8.565 1.726 7.541 1.00 92.31 109 TRP A N 1
ATOM 911 C CA . TRP A 1 109 ? 7.413 2.627 7.444 1.00 92.31 109 TRP A CA 1
ATOM 912 C C . TRP A 1 109 ? 6.611 2.384 6.163 1.00 92.31 109 TRP A C 1
ATOM 914 O O . TRP A 1 109 ? 7.126 2.559 5.059 1.00 92.31 109 TRP A O 1
ATOM 924 N N . TRP A 1 110 ? 5.317 2.082 6.287 1.00 94.12 110 TRP A N 1
ATOM 925 C CA . TRP A 1 110 ? 4.378 1.973 5.166 1.00 94.12 110 TRP A CA 1
ATOM 926 C C . TRP A 1 110 ? 3.281 3.027 5.223 1.00 94.12 110 TRP A C 1
ATOM 928 O O . TRP A 1 110 ? 2.589 3.194 6.235 1.00 94.12 110 TRP A O 1
ATOM 938 N N . ARG A 1 111 ? 3.046 3.701 4.095 1.00 94.75 111 ARG A N 1
ATOM 939 C CA . ARG A 1 111 ? 1.929 4.633 3.953 1.00 94.75 111 ARG A CA 1
ATOM 940 C C . ARG A 1 111 ? 1.210 4.511 2.611 1.00 94.75 111 ARG A C 1
ATOM 942 O O . ARG A 1 111 ? 1.700 5.023 1.608 1.00 94.75 111 ARG A O 1
ATOM 949 N N . GLY A 1 112 ? -0.017 4.000 2.625 1.00 94.94 112 GLY A N 1
ATOM 950 C CA . GLY A 1 112 ? -0.939 4.063 1.485 1.00 94.94 112 GLY A CA 1
ATOM 951 C C . GLY A 1 112 ? -1.921 5.236 1.595 1.00 94.94 112 GLY A C 1
ATOM 952 O O . GLY A 1 112 ? -2.207 5.729 2.698 1.00 94.94 112 GLY A O 1
ATOM 953 N N . ARG A 1 113 ? -2.427 5.742 0.459 1.00 96.19 113 ARG A N 1
ATOM 954 C CA . ARG A 1 113 ? -3.483 6.771 0.464 1.00 96.19 113 ARG A CA 1
ATOM 955 C C . ARG A 1 113 ? -4.236 6.907 -0.865 1.00 96.19 113 ARG A C 1
ATOM 957 O O . ARG A 1 113 ? -3.560 7.134 -1.863 1.00 96.19 113 ARG A O 1
ATOM 964 N N . LYS A 1 114 ? -5.556 7.145 -0.837 1.00 96.19 114 LYS A N 1
ATOM 965 C CA . LYS A 1 114 ? -6.363 7.449 -2.045 1.00 96.19 114 LYS A CA 1
ATOM 966 C C . LYS A 1 114 ? -6.311 6.274 -3.014 1.00 96.19 114 LYS A C 1
ATOM 968 O O . LYS A 1 114 ? -5.692 6.444 -4.054 1.00 96.19 114 LYS A O 1
ATOM 973 N N . SER A 1 115 ? -6.838 5.137 -2.604 1.00 94.69 115 SER A N 1
ATOM 974 C CA . SER A 1 115 ? -6.736 3.875 -3.336 1.00 94.69 115 SER A CA 1
ATOM 975 C C . SER A 1 115 ? -7.874 2.956 -2.979 1.00 94.69 115 SER A C 1
ATOM 977 O O . SER A 1 115 ? -8.295 3.052 -1.839 1.00 94.69 115 SER A O 1
ATOM 979 N N . ASP A 1 116 ? -8.288 2.060 -3.848 1.00 96.00 116 ASP A N 1
ATOM 980 C CA . ASP A 1 116 ? -9.420 1.182 -3.547 1.00 96.00 116 ASP A CA 1
ATOM 981 C C . ASP A 1 116 ? -8.994 0.197 -2.453 1.00 96.00 116 ASP A C 1
ATOM 983 O O . ASP A 1 116 ? -9.601 0.129 -1.389 1.00 96.00 116 ASP A O 1
ATOM 987 N N . VAL A 1 117 ? -7.811 -0.410 -2.603 1.00 96.38 117 VAL A N 1
ATOM 988 C CA . VAL A 1 117 ? -7.235 -1.337 -1.624 1.00 96.38 117 VAL A CA 1
ATOM 989 C C . VAL A 1 117 ? -5.827 -0.917 -1.193 1.00 96.38 117 VAL A C 1
ATOM 991 O O . VAL A 1 117 ? -4.924 -0.667 -1.996 1.00 96.38 117 VAL A O 1
ATOM 994 N N . ILE A 1 118 ? -5.595 -0.870 0.123 1.00 96.44 118 ILE A N 1
ATOM 995 C CA . ILE A 1 118 ? -4.258 -0.728 0.716 1.00 96.44 118 ILE A CA 1
ATOM 996 C C . ILE A 1 118 ? -3.988 -1.898 1.650 1.00 96.44 118 ILE A C 1
ATOM 998 O O . ILE A 1 118 ? -4.616 -2.003 2.701 1.00 96.44 118 ILE A O 1
ATOM 1002 N N . VAL A 1 119 ? -2.946 -2.667 1.350 1.00 96.19 119 VAL A N 1
ATOM 1003 C CA . VAL A 1 119 ? -2.453 -3.757 2.189 1.00 96.19 119 VAL A CA 1
ATOM 1004 C C . VAL A 1 119 ? -1.033 -3.465 2.681 1.00 96.19 119 VAL A C 1
ATOM 1006 O O . VAL A 1 119 ? -0.208 -2.872 1.978 1.00 96.19 119 VAL A O 1
ATOM 1009 N N . GLY A 1 120 ? -0.707 -3.859 3.912 1.00 94.06 120 GLY A N 1
ATOM 1010 C CA . GLY A 1 120 ? 0.693 -3.984 4.314 1.00 94.06 120 GLY A CA 1
ATOM 1011 C C . GLY A 1 120 ? 0.954 -5.131 5.277 1.00 94.06 120 GLY A C 1
ATOM 1012 O O . GLY A 1 120 ? 0.192 -5.362 6.210 1.00 94.06 120 GLY A O 1
ATOM 1013 N N . TYR A 1 121 ? 2.070 -5.808 5.050 1.00 94.94 121 TYR A N 1
ATOM 1014 C CA . TYR A 1 121 ? 2.493 -7.006 5.758 1.00 94.94 121 TYR A CA 1
ATOM 1015 C C . TYR A 1 121 ? 3.765 -6.736 6.555 1.00 94.94 121 TYR A C 1
ATOM 1017 O O . TYR A 1 121 ? 4.754 -6.256 5.998 1.00 94.94 121 TYR A O 1
ATOM 1025 N N . LYS A 1 122 ? 3.729 -7.050 7.852 1.00 94.69 122 LYS A N 1
ATOM 1026 C CA . LYS A 1 122 ? 4.841 -6.945 8.810 1.00 94.69 122 LYS A CA 1
ATOM 1027 C C . LYS A 1 122 ? 5.593 -5.597 8.827 1.00 94.69 122 LYS A C 1
ATOM 1029 O O . LYS A 1 122 ? 6.817 -5.594 8.874 1.00 94.69 122 LYS A O 1
ATOM 1034 N N . PRO A 1 123 ? 4.933 -4.429 8.737 1.00 92.94 123 PRO A N 1
ATOM 1035 C CA . PRO A 1 123 ? 5.634 -3.160 8.875 1.00 92.94 123 PRO A CA 1
ATOM 1036 C C . PRO A 1 123 ? 5.888 -2.816 10.352 1.00 92.94 123 PRO A C 1
ATOM 1038 O O . PRO A 1 123 ? 5.049 -3.099 11.202 1.00 92.94 123 PRO A O 1
ATOM 1041 N N . VAL A 1 124 ? 6.947 -2.077 10.682 1.00 94.38 124 VAL A N 1
ATOM 1042 C CA . VAL A 1 124 ? 7.024 -1.498 12.042 1.00 94.38 124 VAL A CA 1
ATOM 1043 C C . VAL A 1 124 ? 5.910 -0.459 12.207 1.00 94.38 124 VAL A C 1
ATOM 1045 O O . VAL A 1 124 ? 5.101 -0.529 13.129 1.00 94.38 124 VAL A O 1
ATOM 1048 N N . TRP A 1 125 ? 5.791 0.461 11.248 1.00 93.88 125 TRP A N 1
ATOM 1049 C CA . TRP A 1 125 ? 4.767 1.501 11.240 1.00 93.88 125 TRP A CA 1
ATOM 1050 C C . TRP A 1 125 ? 3.906 1.437 9.986 1.00 93.88 125 TRP A C 1
ATOM 1052 O O . TRP A 1 125 ? 4.390 1.618 8.869 1.00 93.88 125 TRP A O 1
ATOM 1062 N N . TRP A 1 126 ? 2.597 1.287 10.159 1.00 94.12 126 TRP A N 1
ATOM 1063 C CA . TRP A 1 126 ? 1.636 1.185 9.068 1.00 94.12 126 TRP A CA 1
ATOM 1064 C C . TRP A 1 126 ? 0.565 2.266 9.109 1.00 94.12 126 TRP A C 1
ATOM 1066 O O . TRP A 1 126 ? -0.065 2.530 10.139 1.00 94.12 126 TRP A O 1
ATOM 1076 N N . ARG A 1 127 ? 0.298 2.880 7.952 1.00 95.19 127 ARG A N 1
ATOM 1077 C CA . ARG A 1 127 ? -0.746 3.897 7.826 1.00 95.19 127 ARG A CA 1
ATOM 1078 C C . ARG A 1 127 ? -1.454 3.891 6.474 1.00 95.19 127 ARG A C 1
ATOM 1080 O O . ARG A 1 127 ? -0.944 4.470 5.515 1.00 95.19 127 ARG A O 1
ATOM 1087 N N . GLY A 1 128 ? -2.690 3.410 6.435 1.00 94.69 128 GLY A N 1
ATOM 1088 C CA . GLY A 1 128 ? -3.610 3.604 5.309 1.00 94.69 128 GLY A CA 1
ATOM 1089 C C . GLY A 1 128 ? -4.563 4.788 5.530 1.00 94.69 128 GLY A C 1
ATOM 1090 O O . GLY A 1 128 ? -4.886 5.120 6.677 1.00 94.69 128 GLY A O 1
ATOM 1091 N N . ARG A 1 129 ? -5.007 5.465 4.453 1.00 95.94 129 ARG A N 1
ATOM 1092 C CA . ARG A 1 129 ? -6.066 6.500 4.520 1.00 95.94 129 ARG A CA 1
ATOM 1093 C C . ARG A 1 129 ? -6.808 6.759 3.204 1.00 95.94 129 ARG A C 1
ATOM 1095 O O . ARG A 1 129 ? -6.121 6.977 2.208 1.00 95.94 129 ARG A O 1
ATOM 1102 N N . LYS A 1 130 ? -8.093 7.138 3.271 1.00 95.75 130 LYS A N 1
ATOM 1103 C CA . LYS A 1 130 ? -8.877 7.595 2.097 1.00 95.75 130 LYS A CA 1
ATOM 1104 C C . LYS A 1 130 ? -8.937 6.492 1.047 1.00 95.75 130 LYS A C 1
ATOM 1106 O O . LYS A 1 130 ? -8.330 6.687 0.005 1.00 95.75 130 LYS A O 1
ATOM 1111 N N . SER A 1 131 ? -9.534 5.369 1.387 1.00 94.69 131 SER A N 1
ATOM 1112 C CA . SER A 1 131 ? -9.513 4.149 0.580 1.00 94.69 131 SER A CA 1
ATOM 1113 C C . SER A 1 131 ? -10.700 3.278 0.906 1.00 94.69 131 SER A C 1
ATOM 1115 O O . SER A 1 131 ? -11.102 3.337 2.058 1.00 94.69 131 SER A O 1
ATOM 1117 N N . ASP A 1 132 ? -11.179 2.459 -0.007 1.00 95.12 132 ASP A N 1
ATOM 1118 C CA . ASP A 1 132 ? -12.371 1.649 0.252 1.00 95.12 132 ASP A CA 1
ATOM 1119 C C . ASP A 1 132 ? -12.013 0.571 1.282 1.00 95.12 132 ASP A C 1
ATOM 1121 O O . ASP A 1 132 ? -12.612 0.492 2.351 1.00 95.12 132 ASP A O 1
ATOM 1125 N N . VAL A 1 133 ? -10.887 -0.121 1.075 1.00 95.19 133 VAL A N 1
ATOM 1126 C CA . VAL A 1 133 ? -10.380 -1.170 1.966 1.00 95.19 133 VAL A CA 1
ATOM 1127 C C . VAL A 1 133 ? -8.944 -0.900 2.426 1.00 95.19 133 VAL A C 1
ATOM 1129 O O . VAL A 1 133 ? -8.030 -0.563 1.665 1.00 95.19 133 VAL A O 1
ATOM 1132 N N . ILE A 1 134 ? -8.719 -1.055 3.731 1.00 95.62 134 ILE A N 1
ATOM 1133 C CA . ILE A 1 134 ? -7.446 -0.798 4.409 1.00 95.62 134 ILE A CA 1
ATOM 1134 C C . ILE A 1 134 ? -7.105 -1.991 5.306 1.00 95.62 134 ILE A C 1
ATOM 1136 O O . ILE A 1 134 ? -7.691 -2.129 6.373 1.00 95.62 134 ILE A O 1
ATOM 1140 N N . VAL A 1 135 ? -6.112 -2.805 4.928 1.00 94.50 135 VAL A N 1
ATOM 1141 C CA . VAL A 1 135 ? -5.714 -4.029 5.651 1.00 94.50 135 VAL A CA 1
ATOM 1142 C C . VAL A 1 135 ? -4.254 -3.984 6.103 1.00 94.50 135 VAL A C 1
ATOM 1144 O O . VAL A 1 135 ? -3.353 -3.726 5.306 1.00 94.50 135 VAL A O 1
ATOM 1147 N N . GLY A 1 136 ? -3.968 -4.274 7.374 1.00 92.50 136 GLY A N 1
ATOM 1148 C CA . GLY A 1 136 ? -2.583 -4.480 7.819 1.00 92.50 136 GLY A CA 1
ATOM 1149 C C . GLY A 1 136 ? -2.392 -5.736 8.654 1.00 92.50 136 GLY A C 1
ATOM 1150 O O . GLY A 1 136 ? -3.175 -6.001 9.558 1.00 92.50 136 GLY A O 1
ATOM 1151 N N . TYR A 1 137 ? -1.315 -6.464 8.375 1.00 93.50 137 TYR A N 1
ATOM 1152 C CA . TYR A 1 137 ? -0.965 -7.726 9.021 1.00 93.50 137 TYR A CA 1
ATOM 1153 C C . TYR A 1 137 ? 0.330 -7.592 9.817 1.00 93.50 137 TYR A C 1
ATOM 1155 O O . TYR A 1 137 ? 1.338 -7.141 9.270 1.00 93.50 137 TYR A O 1
ATOM 1163 N N . ASN A 1 138 ? 0.312 -8.009 11.084 1.00 93.38 138 ASN A N 1
ATOM 1164 C CA . ASN A 1 138 ? 1.458 -8.022 11.999 1.00 93.38 138 ASN A CA 1
ATOM 1165 C C . ASN A 1 138 ? 2.268 -6.707 12.086 1.00 93.38 138 ASN A C 1
ATOM 1167 O O . ASN A 1 138 ? 3.498 -6.751 12.024 1.00 93.38 138 ASN A O 1
ATOM 1171 N N . PRO A 1 139 ? 1.644 -5.519 12.163 1.00 92.31 139 PRO A N 1
ATOM 1172 C CA . PRO A 1 139 ? 2.384 -4.283 12.360 1.00 92.31 139 PRO A CA 1
ATOM 1173 C C . PRO A 1 139 ? 2.717 -4.051 13.845 1.00 92.31 139 PRO A C 1
ATOM 1175 O O . PRO A 1 139 ? 1.917 -4.377 14.718 1.00 92.31 139 PRO A O 1
ATOM 1178 N N . VAL A 1 140 ? 3.812 -3.362 14.168 1.00 93.31 140 VAL A N 1
ATOM 1179 C CA . VAL A 1 140 ? 3.964 -2.859 15.552 1.00 93.31 140 VAL A CA 1
ATOM 1180 C C . VAL A 1 140 ? 2.936 -1.749 15.797 1.00 93.31 140 VAL A C 1
ATOM 1182 O O . VAL A 1 140 ? 2.147 -1.804 16.737 1.00 93.31 140 VAL A O 1
ATOM 1185 N N . TRP A 1 141 ? 2.865 -0.776 14.889 1.00 92.38 141 TRP A N 1
ATOM 1186 C CA . TRP A 1 141 ? 1.923 0.339 14.951 1.00 92.38 141 TRP A CA 1
ATOM 1187 C C . TRP A 1 141 ? 1.025 0.380 13.720 1.00 92.38 141 TRP A C 1
ATOM 1189 O O . TRP A 1 141 ? 1.489 0.608 12.604 1.00 92.38 141 TRP A O 1
ATOM 1199 N N . TRP A 1 142 ? -0.285 0.255 13.915 1.00 92.94 142 TRP A N 1
ATOM 1200 C CA . TRP A 1 142 ? -1.283 0.245 12.850 1.00 92.94 142 TRP A CA 1
ATOM 1201 C C . TRP A 1 142 ? -2.230 1.437 12.923 1.00 92.94 142 TRP A C 1
ATOM 1203 O O . TRP A 1 142 ? -2.819 1.737 13.967 1.00 92.94 142 TRP A O 1
ATOM 1213 N N . ARG A 1 143 ? -2.434 2.120 11.789 1.00 93.56 143 ARG A N 1
ATOM 1214 C CA . ARG A 1 143 ? -3.381 3.236 11.706 1.00 93.56 143 ARG A CA 1
ATOM 1215 C C . ARG A 1 143 ? -4.147 3.341 10.387 1.00 93.56 143 ARG A C 1
ATOM 1217 O O . ARG A 1 143 ? -3.622 3.884 9.414 1.00 93.56 143 ARG A O 1
ATOM 1224 N N . GLY A 1 144 ? -5.437 3.027 10.416 1.00 93.00 144 GLY A N 1
ATOM 1225 C CA . GLY A 1 144 ? -6.399 3.307 9.344 1.00 93.00 144 GLY A CA 1
ATOM 1226 C C . GLY A 1 144 ? -7.197 4.599 9.571 1.00 93.00 144 GLY A C 1
ATOM 1227 O O . GLY A 1 144 ? -7.302 5.096 10.700 1.00 93.00 144 GLY A O 1
ATOM 1228 N N . ARG A 1 145 ? -7.715 5.215 8.495 1.00 93.50 145 ARG A N 1
ATOM 1229 C CA . ARG A 1 145 ? -8.677 6.336 8.591 1.00 93.50 145 ARG A CA 1
ATOM 1230 C C . ARG A 1 145 ? -9.384 6.663 7.269 1.00 93.50 145 ARG A C 1
ATOM 1232 O O . ARG A 1 145 ? -8.661 6.886 6.297 1.00 93.50 145 ARG A O 1
ATOM 1239 N N . LYS A 1 146 ? -10.658 7.094 7.334 1.00 93.44 146 LYS A N 1
ATOM 1240 C CA . LYS A 1 146 ? -11.413 7.670 6.192 1.00 93.44 146 LYS A CA 1
ATOM 1241 C C . LYS A 1 146 ? -11.546 6.626 5.098 1.00 93.44 146 LYS A C 1
ATOM 1243 O O . LYS A 1 146 ? -10.917 6.813 4.068 1.00 93.44 146 LYS A O 1
ATOM 1248 N N . SER A 1 147 ? -12.233 5.543 5.403 1.00 92.19 147 SER A N 1
ATOM 1249 C CA . SER A 1 147 ? -12.297 4.347 4.569 1.00 92.19 147 SER A CA 1
ATOM 1250 C C . SER A 1 147 ? -13.539 3.553 4.871 1.00 92.19 147 SER A C 1
ATOM 1252 O O . SER A 1 147 ? -13.922 3.566 6.032 1.00 92.19 147 SER A O 1
ATOM 1254 N N . ASP A 1 148 ? -14.080 2.840 3.906 1.00 91.31 148 ASP A N 1
ATOM 1255 C CA . ASP A 1 148 ? -15.324 2.098 4.103 1.00 91.31 148 ASP A CA 1
ATOM 1256 C C . ASP A 1 148 ? -15.045 0.921 5.043 1.00 91.31 148 ASP A C 1
ATOM 1258 O O . ASP A 1 148 ? -15.677 0.783 6.085 1.00 91.31 148 ASP A O 1
ATOM 1262 N N . VAL A 1 149 ? -13.956 0.184 4.790 1.00 91.25 149 VAL A N 1
ATOM 1263 C CA . VAL A 1 149 ? -13.510 -0.942 5.613 1.00 91.25 149 VAL A CA 1
ATOM 1264 C C . VAL A 1 149 ? -12.066 -0.772 6.086 1.00 91.25 149 VAL A C 1
ATOM 1266 O O . VAL A 1 149 ? -11.121 -0.500 5.336 1.00 91.25 149 VAL A O 1
ATOM 1269 N N . ILE A 1 150 ? -11.876 -0.977 7.385 1.00 91.81 150 ILE A N 1
ATOM 1270 C CA . ILE A 1 150 ? -10.584 -0.968 8.066 1.00 91.81 150 ILE A CA 1
ATOM 1271 C C . ILE A 1 150 ? -10.380 -2.312 8.770 1.00 91.81 150 ILE A C 1
ATOM 1273 O O . ILE A 1 150 ? -11.124 -2.634 9.689 1.00 91.81 150 ILE A O 1
ATOM 1277 N N . VAL A 1 151 ? -9.310 -3.032 8.422 1.00 90.81 151 VAL A N 1
ATOM 1278 C CA . VAL A 1 151 ? -8.940 -4.314 9.035 1.00 90.81 151 VAL A CA 1
ATOM 1279 C C . VAL A 1 151 ? -7.491 -4.320 9.531 1.00 90.81 151 VAL A C 1
ATOM 1281 O O . VAL A 1 151 ? -6.564 -3.920 8.823 1.00 90.81 151 VAL A O 1
ATOM 1284 N N . GLY A 1 152 ? -7.259 -4.789 10.758 1.00 89.19 152 GLY A N 1
ATOM 1285 C CA . GLY A 1 152 ? -5.904 -5.050 11.258 1.00 89.19 152 GLY A CA 1
ATOM 1286 C C . GLY A 1 152 ? -5.780 -6.411 11.928 1.00 89.19 152 GLY A C 1
ATOM 1287 O O . GLY A 1 152 ? -6.613 -6.758 12.754 1.00 89.19 152 GLY A O 1
ATOM 1288 N N . TYR A 1 153 ? -4.716 -7.149 11.630 1.00 88.94 153 TYR A N 1
ATOM 1289 C CA . TYR A 1 153 ? -4.438 -8.473 12.191 1.00 88.94 153 TYR A CA 1
ATOM 1290 C C . TYR A 1 153 ? -3.163 -8.441 13.032 1.00 88.94 153 TYR A C 1
ATOM 1292 O O . TYR A 1 153 ? -2.123 -8.004 12.536 1.00 88.94 153 TYR A O 1
ATOM 1300 N N . ASN A 1 154 ? -3.262 -8.888 14.291 1.00 89.19 154 ASN A N 1
ATOM 1301 C CA . ASN A 1 154 ? -2.164 -8.988 15.259 1.00 89.19 154 ASN A CA 1
ATOM 1302 C C . ASN A 1 154 ? -1.212 -7.767 15.322 1.00 89.19 154 ASN A C 1
ATOM 1304 O O . ASN A 1 154 ? 0.001 -7.897 15.155 1.00 89.19 154 ASN A O 1
ATOM 1308 N N . PRO A 1 155 ? -1.745 -6.546 15.496 1.00 88.94 155 PRO A N 1
ATOM 1309 C CA . PRO A 1 155 ? -0.932 -5.362 15.719 1.00 88.94 155 PRO A CA 1
ATOM 1310 C C . PRO A 1 155 ? -0.568 -5.217 17.206 1.00 88.94 155 PRO A C 1
ATOM 1312 O O . PRO A 1 155 ? -1.405 -5.492 18.058 1.00 88.94 155 PRO A O 1
ATOM 1315 N N . VAL A 1 156 ? 0.595 -4.666 17.563 1.00 89.31 156 VAL A N 1
ATOM 1316 C CA . VAL A 1 156 ? 0.820 -4.287 18.979 1.00 89.31 156 VAL A CA 1
ATOM 1317 C C . VAL A 1 156 ? -0.097 -3.114 19.350 1.00 89.31 156 VAL A C 1
ATOM 1319 O O . VAL A 1 156 ? -0.849 -3.176 20.320 1.00 89.31 156 VAL A O 1
ATOM 1322 N N . TRP A 1 157 ? -0.100 -2.071 18.516 1.00 88.44 157 TRP A N 1
ATOM 1323 C CA . TRP A 1 157 ? -0.941 -0.884 18.663 1.00 88.44 157 TRP A CA 1
ATOM 1324 C C . TRP A 1 157 ? -1.861 -0.712 17.459 1.00 88.44 157 TRP A C 1
ATOM 1326 O O . TRP A 1 157 ? -1.400 -0.501 16.336 1.00 88.44 157 TRP A O 1
ATOM 1336 N N . TRP A 1 158 ? -3.171 -0.707 17.683 1.00 89.31 158 TRP A N 1
ATOM 1337 C CA . TRP A 1 158 ? -4.181 -0.586 16.638 1.00 89.31 158 TRP A CA 1
ATOM 1338 C C . TRP A 1 158 ? -5.027 0.675 16.774 1.00 89.31 158 TRP A C 1
ATOM 1340 O O . TRP A 1 158 ? -5.567 0.982 17.838 1.00 89.31 158 TRP A O 1
ATOM 1350 N N . ARG A 1 159 ? -5.184 1.418 15.669 1.00 89.00 159 ARG A N 1
ATOM 1351 C CA . ARG A 1 159 ? -6.046 2.602 15.630 1.00 89.00 159 ARG A CA 1
ATOM 1352 C C . ARG A 1 159 ? -6.810 2.797 14.318 1.00 89.00 159 ARG A C 1
ATOM 1354 O O . ARG A 1 159 ? -6.231 3.263 13.333 1.00 89.00 159 ARG A O 1
ATOM 1361 N N . GLY A 1 160 ? -8.127 2.628 14.345 1.00 87.56 160 GLY A N 1
ATOM 1362 C CA . GLY A 1 160 ? -9.052 3.001 13.264 1.00 87.56 160 GLY A CA 1
ATOM 1363 C C . GLY A 1 160 ? -9.834 4.280 13.573 1.00 87.56 160 GLY A C 1
ATOM 1364 O O . GLY A 1 160 ? -9.975 4.663 14.737 1.00 87.56 160 GLY A O 1
ATOM 1365 N N . ARG A 1 161 ? -10.288 5.006 12.537 1.00 87.00 161 ARG A N 1
ATOM 1366 C CA . ARG A 1 161 ? -11.234 6.127 12.718 1.00 87.00 161 ARG A CA 1
ATOM 1367 C C . ARG A 1 161 ? -11.911 6.625 11.440 1.00 87.00 161 ARG A C 1
ATOM 1369 O O . ARG A 1 161 ? -11.216 6.765 10.431 1.00 87.00 161 ARG A O 1
ATOM 1376 N N . LYS A 1 162 ? -13.113 7.203 11.567 1.00 86.81 162 LYS A N 1
ATOM 1377 C CA . LYS A 1 162 ? -13.842 7.857 10.459 1.00 86.81 162 LYS A CA 1
ATOM 1378 C C . LYS A 1 162 ? -14.028 6.877 9.307 1.00 86.81 162 LYS A C 1
ATOM 1380 O O . LYS A 1 162 ? -13.421 7.111 8.270 1.00 86.81 162 LYS A O 1
ATOM 1385 N N . SER A 1 163 ? -14.716 5.782 9.555 1.00 85.19 163 SER A N 1
ATOM 1386 C CA . SER A 1 163 ? -14.847 4.659 8.628 1.00 85.19 163 SER A CA 1
ATOM 1387 C C . SER A 1 163 ? -16.155 3.944 8.873 1.00 85.19 163 SER A C 1
ATOM 1389 O O . SER A 1 163 ? -16.529 3.898 10.034 1.00 85.19 163 SER A O 1
ATOM 1391 N N . ASP A 1 164 ? -16.791 3.381 7.865 1.00 83.44 164 ASP A N 1
ATOM 1392 C CA . ASP A 1 164 ? -18.121 2.788 8.044 1.00 83.44 164 ASP A CA 1
ATOM 1393 C C . ASP A 1 164 ? -17.983 1.523 8.901 1.00 83.44 164 ASP A C 1
ATOM 1395 O O . ASP A 1 164 ? -18.561 1.414 9.981 1.00 83.44 164 ASP A O 1
ATOM 1399 N N . VAL A 1 165 ? -17.035 0.658 8.530 1.00 80.25 165 VAL A N 1
ATOM 1400 C CA . VAL A 1 165 ? -16.681 -0.556 9.264 1.00 80.25 165 VAL A CA 1
ATOM 1401 C C . VAL A 1 165 ? -15.230 -0.521 9.743 1.00 80.25 165 VAL A C 1
ATOM 1403 O O . VAL A 1 165 ? -14.258 -0.350 8.997 1.00 80.25 165 VAL A O 1
ATOM 1406 N N . ILE A 1 166 ? -15.069 -0.744 11.041 1.00 79.88 166 ILE A N 1
ATOM 1407 C CA . ILE A 1 166 ? -13.802 -0.984 11.713 1.00 79.88 166 ILE A CA 1
ATOM 1408 C C . ILE A 1 166 ? -13.805 -2.420 12.243 1.00 79.88 166 ILE A C 1
ATOM 1410 O O . ILE A 1 166 ? -14.551 -2.744 13.155 1.00 79.88 166 ILE A O 1
ATOM 1414 N N . VAL A 1 167 ? -12.894 -3.253 11.746 1.00 76.12 167 VAL A N 1
ATOM 1415 C CA . VAL A 1 167 ? -12.594 -4.580 12.299 1.00 76.12 167 VAL A CA 1
ATOM 1416 C C . VAL A 1 167 ? -11.151 -4.578 12.769 1.00 76.12 167 VAL A C 1
ATOM 1418 O O . VAL A 1 167 ? -10.200 -4.731 12.002 1.00 76.12 167 VAL A O 1
ATOM 1421 N N . GLY A 1 168 ? -10.941 -4.318 14.048 1.00 64.88 168 GLY A N 1
ATOM 1422 C CA . GLY A 1 168 ? -9.592 -4.185 14.559 1.00 64.88 168 GLY A CA 1
ATOM 1423 C C . GLY A 1 168 ? -9.138 -5.381 15.373 1.00 64.88 168 GLY A C 1
ATOM 1424 O O . GLY A 1 168 ? -9.738 -5.708 16.386 1.00 64.88 168 GLY A O 1
ATOM 1425 N N . GLY A 1 169 ? -7.986 -5.914 14.980 1.00 58.56 169 GLY A N 1
ATOM 1426 C CA . GLY A 1 169 ? -7.041 -6.636 15.811 1.00 58.56 169 GLY A CA 1
ATOM 1427 C C . GLY A 1 169 ? -7.587 -7.942 16.341 1.00 58.56 169 GLY A C 1
ATOM 1428 O O . GLY A 1 169 ? -8.200 -7.951 17.394 1.00 58.56 169 GLY A O 1
ATOM 1429 N N . TYR A 1 170 ? -7.250 -9.048 15.691 1.00 64.50 170 TYR A N 1
ATOM 1430 C CA . TYR A 1 170 ? -7.064 -10.297 16.421 1.00 64.50 170 TYR A CA 1
ATOM 1431 C C . TYR A 1 170 ? -5.840 -10.128 17.331 1.00 64.50 170 TYR A C 1
ATOM 1433 O O . TYR A 1 170 ? -4.734 -9.992 16.811 1.00 64.50 170 TYR A O 1
ATOM 1441 N N . LYS A 1 171 ? -6.040 -10.115 18.654 1.00 71.81 171 LYS A N 1
ATOM 1442 C CA . LYS A 1 171 ? -4.998 -10.073 19.702 1.00 71.81 171 LYS A CA 1
ATOM 1443 C C . LYS A 1 171 ? -4.097 -8.818 19.778 1.00 71.81 171 LYS A C 1
ATOM 1445 O O . LYS A 1 171 ? -2.883 -8.957 19.908 1.00 71.81 171 LYS A O 1
ATOM 1450 N N . PRO A 1 172 ? -4.622 -7.582 19.710 1.00 79.38 172 PRO A N 1
ATOM 1451 C CA . PRO A 1 172 ? -3.809 -6.396 19.918 1.00 79.38 172 PRO A CA 1
ATOM 1452 C C . PRO A 1 172 ? -3.526 -6.152 21.402 1.00 79.38 172 PRO A C 1
ATOM 1454 O O . PRO A 1 172 ? -4.402 -6.333 22.247 1.00 79.38 172 PRO A O 1
ATOM 1457 N N . VAL A 1 173 ? -2.343 -5.628 21.725 1.00 80.25 173 VAL A N 1
ATOM 1458 C CA . VAL A 1 173 ? -2.084 -5.131 23.088 1.00 80.25 173 VAL A CA 1
ATOM 1459 C C . VAL A 1 173 ? -2.939 -3.893 23.344 1.00 80.25 173 VAL A C 1
ATOM 1461 O O . VAL A 1 173 ? -3.650 -3.808 24.340 1.00 80.25 173 VAL A O 1
ATOM 1464 N N . TRP A 1 174 ? -2.925 -2.947 22.406 1.00 77.69 174 TRP A N 1
ATOM 1465 C CA . TRP A 1 174 ? -3.693 -1.712 22.497 1.00 77.69 174 TRP A CA 1
ATOM 1466 C C . TRP A 1 174 ? -4.575 -1.528 21.278 1.00 77.69 174 TRP A C 1
ATOM 1468 O O . TRP A 1 174 ? -4.099 -1.565 20.143 1.00 77.69 174 TRP A O 1
ATOM 1478 N N . TRP A 1 175 ? -5.852 -1.236 21.496 1.00 82.69 175 TRP A N 1
ATOM 1479 C CA . TRP A 1 175 ? -6.808 -1.073 20.410 1.00 82.69 175 TRP A CA 1
ATOM 1480 C C . TRP A 1 175 ? -7.682 0.165 20.607 1.00 82.69 175 TRP A C 1
ATOM 1482 O O . TRP A 1 175 ? -8.128 0.473 21.714 1.00 82.69 175 TRP A O 1
ATOM 1492 N N . ARG A 1 176 ? -7.907 0.913 19.515 1.00 80.88 176 ARG A N 1
ATOM 1493 C CA . ARG A 1 176 ? -8.705 2.145 19.526 1.00 80.88 176 ARG A CA 1
ATOM 1494 C C . ARG A 1 176 ? -9.481 2.417 18.235 1.00 80.88 176 ARG A C 1
ATOM 1496 O O . ARG A 1 176 ? -8.888 2.841 17.239 1.00 80.88 176 ARG A O 1
ATOM 1503 N N . GLY A 1 177 ? -10.807 2.321 18.286 1.00 78.06 177 GLY A N 1
ATOM 1504 C CA . GLY A 1 177 ? -11.750 2.734 17.232 1.00 78.06 177 GLY A CA 1
ATOM 1505 C C . GLY A 1 177 ? -12.465 4.049 17.564 1.00 78.06 177 GLY A C 1
ATOM 1506 O O . GLY A 1 177 ? -12.655 4.364 18.741 1.00 78.06 177 GLY A O 1
ATOM 1507 N N . ARG A 1 178 ? -12.794 4.868 16.547 1.00 76.69 178 ARG A N 1
ATOM 1508 C CA . ARG A 1 178 ? -13.531 6.142 16.722 1.00 76.69 178 ARG A CA 1
ATOM 1509 C C . ARG A 1 178 ? -14.307 6.594 15.481 1.00 76.69 178 ARG A C 1
ATOM 1511 O O . ARG A 1 178 ? -13.685 6.731 14.426 1.00 76.69 178 ARG A O 1
ATOM 1518 N N . LYS A 1 179 ? -15.529 7.108 15.662 1.00 78.38 179 LYS A N 1
ATOM 1519 C CA . LYS A 1 179 ? -16.340 7.747 14.601 1.00 78.38 179 LYS A CA 1
ATOM 1520 C C . LYS A 1 179 ? -16.603 6.783 13.437 1.00 78.38 179 LYS A C 1
ATOM 1522 O O . LYS A 1 179 ? -16.075 7.023 12.349 1.00 78.38 179 LYS A O 1
ATOM 1527 N N . SER A 1 180 ? -17.272 5.678 13.723 1.00 74.50 180 SER A N 1
ATOM 1528 C CA . SER A 1 180 ? -17.508 4.586 12.784 1.00 74.50 180 SER A CA 1
ATOM 1529 C C . SER A 1 180 ? -18.821 3.907 13.109 1.00 74.50 180 SER A C 1
ATOM 1531 O O . SER A 1 180 ? -19.128 3.813 14.292 1.00 74.50 180 SER A O 1
ATOM 1533 N N . ASP A 1 181 ? -19.535 3.443 12.093 1.00 75.56 181 ASP A N 1
ATOM 1534 C CA . ASP A 1 181 ? -20.890 2.911 12.253 1.00 75.56 181 ASP A CA 1
ATOM 1535 C C . ASP A 1 181 ? -20.825 1.530 12.917 1.00 75.56 181 ASP A C 1
ATOM 1537 O O . ASP A 1 181 ? -21.481 1.278 13.926 1.00 75.56 181 ASP A O 1
ATOM 1541 N N . VAL A 1 182 ? -19.903 0.684 12.442 1.00 74.06 182 VAL A N 1
ATOM 1542 C CA . VAL A 1 182 ? -19.611 -0.630 13.022 1.00 74.06 182 VAL A CA 1
ATOM 1543 C C . VAL A 1 182 ? -18.177 -0.691 13.530 1.00 74.06 182 VAL A C 1
ATOM 1545 O O . VAL A 1 182 ? -17.212 -0.372 12.825 1.00 74.06 182 VAL A O 1
ATOM 1548 N N . ILE A 1 183 ? -18.019 -1.144 14.771 1.00 74.31 183 ILE A N 1
ATOM 1549 C CA . ILE A 1 183 ? -16.729 -1.313 15.427 1.00 74.31 183 ILE A CA 1
ATOM 1550 C C . ILE A 1 183 ? -16.636 -2.711 16.048 1.00 74.31 183 ILE A C 1
ATOM 1552 O O . ILE A 1 183 ? -17.317 -3.018 17.020 1.00 74.31 183 ILE A O 1
ATOM 1556 N N . VAL A 1 184 ? -15.710 -3.527 15.547 1.00 75.25 184 VAL A N 1
ATOM 1557 C CA . VAL A 1 184 ? -15.455 -4.889 16.030 1.00 75.25 184 VAL A CA 1
ATOM 1558 C C . VAL A 1 184 ? -14.016 -5.035 16.525 1.00 75.25 184 VAL A C 1
ATOM 1560 O O . VAL A 1 184 ? -13.075 -4.564 15.876 1.00 75.25 184 VAL A O 1
ATOM 1563 N N . GLY A 1 185 ? -13.828 -5.703 17.665 1.00 73.12 185 GLY A N 1
ATOM 1564 C CA . GLY A 1 185 ? -12.514 -6.058 18.208 1.00 73.12 185 GLY A CA 1
ATOM 1565 C C . GLY A 1 185 ? -12.440 -7.489 18.734 1.00 73.12 185 GLY A C 1
ATOM 1566 O O . GLY A 1 185 ? -13.414 -7.994 19.286 1.00 73.12 185 GLY A O 1
ATOM 1567 N N . TYR A 1 186 ? -11.275 -8.132 18.586 1.00 72.81 186 TYR A N 1
ATOM 1568 C CA . TYR A 1 186 ? -11.071 -9.541 18.952 1.00 72.81 186 TYR A CA 1
ATOM 1569 C C . TYR A 1 186 ? -9.867 -9.734 19.893 1.00 72.81 186 TYR A C 1
ATOM 1571 O O . TYR A 1 186 ? -8.716 -9.564 19.494 1.00 72.81 186 TYR A O 1
ATOM 1579 N N . LYS A 1 187 ? -10.095 -10.168 21.139 1.00 72.00 187 LYS A N 1
ATOM 1580 C CA . LYS A 1 187 ? -9.037 -10.417 22.154 1.00 72.00 187 LYS A CA 1
ATOM 1581 C C . LYS A 1 187 ? -8.032 -9.266 22.405 1.00 72.00 187 LYS A C 1
ATOM 1583 O O . LYS A 1 187 ? -6.825 -9.505 22.439 1.00 72.00 187 LYS A O 1
ATOM 1588 N N . PRO A 1 188 ? -8.467 -8.012 22.560 1.00 69.94 188 PRO A N 1
ATOM 1589 C CA . PRO A 1 188 ? -7.579 -6.929 22.967 1.00 69.94 188 PRO A CA 1
ATOM 1590 C C . PRO A 1 188 ? -7.158 -7.059 24.442 1.00 69.94 188 PRO A C 1
ATOM 1592 O O . PRO A 1 188 ? -7.981 -7.418 25.282 1.00 69.94 188 PRO A O 1
ATOM 1595 N N . VAL A 1 189 ? -5.922 -6.684 24.788 1.00 68.94 189 VAL A N 1
ATOM 1596 C CA . VAL A 1 189 ? -5.539 -6.510 26.208 1.00 68.94 189 VAL A CA 1
ATOM 1597 C C . VAL A 1 189 ? -6.151 -5.216 26.757 1.00 68.94 189 VAL A C 1
ATOM 1599 O O . VAL A 1 189 ? -6.820 -5.222 27.790 1.00 68.94 189 VAL A O 1
ATOM 1602 N N . VAL A 1 190 ? -5.974 -4.109 26.028 1.00 65.88 190 VAL A N 1
ATOM 1603 C CA . VAL A 1 190 ? -6.547 -2.794 26.342 1.00 65.88 190 VAL A CA 1
ATOM 1604 C C . VAL A 1 190 ? -7.463 -2.336 25.210 1.00 65.88 190 VAL A C 1
ATOM 1606 O O . VAL A 1 190 ? -7.034 -2.217 24.054 1.00 65.88 190 VAL A O 1
ATOM 1609 N N . TRP A 1 191 ? -8.720 -2.026 25.546 1.00 68.25 191 TRP A N 1
ATOM 1610 C CA . TRP A 1 191 ? -9.739 -1.630 24.577 1.00 68.25 191 TRP A CA 1
ATOM 1611 C C . TRP A 1 191 ? -10.280 -0.229 24.847 1.00 68.25 191 TRP A C 1
ATOM 1613 O O . TRP A 1 191 ? -10.860 0.051 25.891 1.00 68.25 191 TRP A O 1
ATOM 1623 N N . VAL A 1 192 ? -10.093 0.685 23.892 1.00 65.12 192 VAL A N 1
ATOM 1624 C CA . VAL A 1 192 ? -10.495 2.088 24.058 1.00 65.12 192 VAL A CA 1
ATOM 1625 C C . VAL A 1 192 ? -11.344 2.551 22.886 1.00 65.12 192 VAL A C 1
ATOM 1627 O O . VAL A 1 192 ? -10.818 2.951 21.843 1.00 65.12 192 VAL A O 1
ATOM 1630 N N . VAL A 1 193 ? -12.660 2.596 23.070 1.00 61.66 193 VAL A N 1
ATOM 1631 C CA . VAL A 1 193 ? -13.581 3.162 22.077 1.00 61.66 193 VAL A CA 1
ATOM 1632 C C . VAL A 1 193 ? -13.894 4.608 22.448 1.00 61.66 193 VAL A C 1
ATOM 1634 O O . VAL A 1 193 ? -14.074 4.957 23.606 1.00 61.66 193 VAL A O 1
ATOM 1637 N N . TRP A 1 194 ? -13.916 5.513 21.475 1.00 51.22 194 TRP A N 1
ATOM 1638 C CA . TRP A 1 194 ? -14.483 6.842 21.718 1.00 51.22 194 TRP A CA 1
ATOM 1639 C C . TRP A 1 194 ? -15.369 7.244 20.566 1.00 51.22 194 TRP A C 1
ATOM 1641 O O . TRP A 1 194 ? -14.923 7.298 19.414 1.00 51.22 194 TRP A O 1
ATOM 1651 N N . GLU A 1 195 ? -16.569 7.661 20.911 1.00 51.09 195 GLU A N 1
ATOM 1652 C CA . GLU A 1 195 ? -17.534 8.104 19.938 1.00 51.09 195 GLU A CA 1
ATOM 1653 C C . GLU A 1 195 ? -17.221 9.497 19.364 1.00 51.09 195 GLU A C 1
ATOM 1655 O O . GLU A 1 195 ? -16.564 10.362 19.961 1.00 51.09 195 GLU A O 1
ATOM 1660 N N . GLY A 1 196 ? -17.695 9.693 18.139 1.00 39.8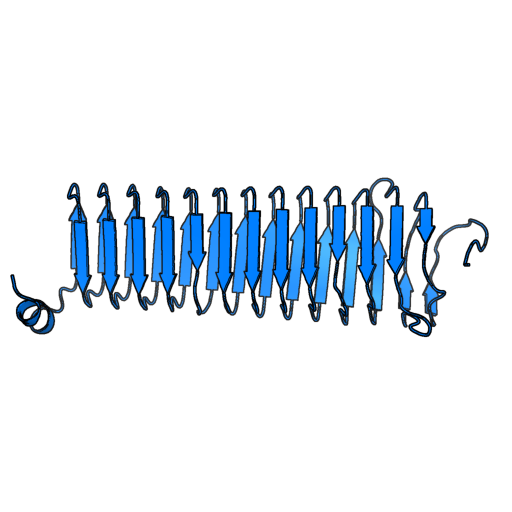1 196 GLY A N 1
ATOM 1661 C CA . GLY A 1 196 ? -18.039 10.991 17.589 1.00 39.81 196 GLY A CA 1
ATOM 1662 C C . GLY A 1 196 ? -18.926 10.771 16.366 1.00 39.81 196 GLY A C 1
ATOM 1663 O O . GLY A 1 196 ? -18.390 10.373 15.333 1.00 39.81 196 GLY A O 1
ATOM 1664 N N . ARG A 1 197 ? -20.212 11.131 16.509 1.00 39.62 197 ARG A N 1
ATOM 1665 C CA . ARG A 1 197 ? -21.408 10.638 15.786 1.00 39.62 197 ARG A CA 1
ATOM 1666 C C . ARG A 1 197 ? -21.749 9.183 16.147 1.00 39.62 197 ARG A C 1
ATOM 1668 O O . ARG A 1 197 ? -20.811 8.398 16.279 1.00 39.62 197 ARG A O 1
ATOM 1675 N N . LYS A 1 198 ? -23.057 8.943 16.358 1.00 46.38 198 LYS A N 1
ATOM 1676 C CA . LYS A 1 198 ? -23.697 7.675 16.747 1.00 46.38 198 LYS A CA 1
ATOM 1677 C C . LYS A 1 198 ? -22.967 6.504 16.093 1.00 46.38 198 LYS A C 1
ATOM 1679 O O . LYS A 1 198 ? -22.841 6.496 14.876 1.00 46.38 198 LYS A O 1
ATOM 1684 N N . SER A 1 199 ? -22.335 5.651 16.890 1.00 50.56 199 SER A N 1
ATOM 1685 C CA . SER A 1 199 ? -21.830 4.361 16.410 1.00 50.56 199 SER A CA 1
ATOM 1686 C C . SER A 1 199 ? -22.930 3.337 16.677 1.00 50.56 199 SER A C 1
ATOM 1688 O O . SER A 1 199 ? -23.276 3.124 17.841 1.00 50.56 199 SER A O 1
ATOM 1690 N N . ASP A 1 200 ? -23.483 2.757 15.614 1.00 53.09 200 ASP A N 1
ATOM 1691 C CA . ASP A 1 200 ? -24.682 1.917 15.684 1.00 53.09 200 ASP A CA 1
ATOM 1692 C C . ASP A 1 200 ? -24.380 0.595 16.410 1.00 53.09 200 ASP A C 1
ATOM 1694 O O . ASP A 1 200 ? -25.165 0.130 17.235 1.00 53.09 200 ASP A O 1
ATOM 1698 N N . VAL A 1 201 ? -23.201 -0.002 16.172 1.00 55.22 201 VAL A N 1
ATOM 1699 C CA . VAL A 1 201 ? -22.851 -1.309 16.753 1.00 55.22 201 VAL A CA 1
ATOM 1700 C C . VAL A 1 201 ? -21.383 -1.399 17.181 1.00 55.22 201 VAL A C 1
ATOM 1702 O O . VAL A 1 201 ? -20.456 -1.246 16.377 1.00 55.22 201 VAL A O 1
ATOM 1705 N N . ILE A 1 202 ? -21.159 -1.746 18.452 1.00 58.19 202 ILE A N 1
ATOM 1706 C CA . ILE A 1 202 ? -19.852 -2.117 19.005 1.00 58.19 202 ILE A CA 1
ATOM 1707 C C . ILE A 1 202 ? -19.884 -3.585 19.449 1.00 58.19 202 ILE A C 1
ATOM 1709 O O . ILE A 1 202 ? -20.607 -3.941 20.377 1.00 58.19 202 ILE A O 1
ATOM 1713 N N . MET A 1 203 ? -19.036 -4.430 18.855 1.00 56.84 203 MET A N 1
ATOM 1714 C CA . MET A 1 203 ? -18.871 -5.830 19.268 1.00 56.84 203 MET A CA 1
ATOM 1715 C C . MET A 1 203 ? -17.434 -6.138 19.702 1.00 56.84 203 MET A C 1
ATOM 1717 O O . MET A 1 203 ? -16.473 -5.948 18.951 1.00 56.84 203 MET A O 1
ATOM 1721 N N . GLY A 1 204 ? -17.281 -6.652 20.917 1.00 54.31 204 GLY A N 1
ATOM 1722 C CA . GLY A 1 204 ? -16.042 -7.213 21.443 1.00 54.31 204 GLY A CA 1
ATOM 1723 C C . GLY A 1 204 ? -16.197 -8.714 21.643 1.00 54.31 204 GLY A C 1
ATOM 1724 O O . GLY A 1 204 ? -16.753 -9.149 22.649 1.00 54.31 204 GLY A O 1
ATOM 1725 N N . TYR A 1 205 ? -15.682 -9.517 20.715 1.00 51.34 205 TYR A N 1
ATOM 1726 C CA . TYR A 1 205 ? -15.708 -10.970 20.862 1.00 51.34 205 TYR A CA 1
ATOM 1727 C C . TYR A 1 205 ? -14.475 -11.445 21.628 1.00 51.34 205 TYR A C 1
ATOM 1729 O O . TYR A 1 205 ? -13.331 -11.298 21.180 1.00 51.34 205 TYR A O 1
ATOM 1737 N N . ASN A 1 206 ? -14.728 -12.080 22.768 1.00 43.97 206 ASN A N 1
ATOM 1738 C CA . ASN A 1 206 ? -13.751 -12.888 23.477 1.00 43.97 206 ASN A CA 1
ATOM 1739 C C . ASN A 1 206 ? -14.179 -14.356 23.385 1.00 43.97 206 ASN A C 1
ATOM 1741 O O . ASN A 1 206 ? -15.355 -14.673 23.505 1.00 43.97 206 ASN A O 1
ATOM 1745 N N . LEU A 1 207 ? -13.224 -15.260 23.150 1.00 32.44 207 LEU A N 1
ATOM 1746 C CA . LEU A 1 207 ? -13.448 -16.682 23.428 1.00 32.44 207 LEU A CA 1
ATOM 1747 C C . LEU A 1 207 ? -13.606 -16.837 24.948 1.00 32.44 207 LEU A C 1
ATOM 1749 O O . LEU A 1 207 ? -12.953 -16.091 25.685 1.00 32.44 207 LEU A O 1
ATOM 1753 N N . PHE A 1 208 ? -14.452 -17.779 25.379 1.00 28.75 208 PHE A N 1
ATOM 1754 C CA . PHE A 1 208 ? -14.675 -18.168 26.778 1.00 28.75 208 PHE A CA 1
ATOM 1755 C C . PHE A 1 208 ? -13.431 -17.924 27.657 1.00 28.75 208 PHE A C 1
ATOM 1757 O O . PHE A 1 208 ? -12.354 -18.454 27.382 1.00 28.75 208 PHE A O 1
ATOM 1764 N N . GLY A 1 209 ? -13.570 -17.076 28.682 1.00 32.62 209 GLY A N 1
ATOM 1765 C CA . GLY A 1 209 ? -12.518 -16.803 29.672 1.00 32.62 209 GLY A CA 1
ATOM 1766 C C . GLY A 1 209 ? -11.597 -15.601 29.407 1.00 32.62 209 GLY A C 1
ATOM 1767 O O . GLY A 1 209 ? -10.822 -15.249 30.293 1.00 32.62 209 GLY A O 1
ATOM 1768 N N . TYR A 1 210 ? -11.671 -14.918 28.257 1.00 40.75 210 TYR A N 1
ATOM 1769 C CA . TYR A 1 210 ? -10.871 -13.700 28.031 1.00 40.75 210 TYR A CA 1
ATOM 1770 C C . TYR A 1 210 ? -11.643 -12.443 28.476 1.00 40.75 210 TYR A C 1
ATOM 1772 O O . TYR A 1 210 ? -12.674 -12.105 27.896 1.00 40.75 210 TYR A O 1
ATOM 1780 N N . LYS A 1 211 ? -11.151 -11.733 29.500 1.00 51.81 211 LYS A N 1
ATOM 1781 C CA . LYS A 1 211 ? -11.689 -10.439 29.964 1.00 51.81 211 LYS A CA 1
ATOM 1782 C C . LYS A 1 211 ? -10.725 -9.318 29.551 1.00 51.81 211 LYS A C 1
ATOM 1784 O O . LYS A 1 211 ? -9.541 -9.422 29.875 1.00 51.81 211 LYS A O 1
ATOM 1789 N N . PRO A 1 212 ? -11.166 -8.253 28.852 1.00 60.06 212 PRO A N 1
ATOM 1790 C CA . PRO A 1 212 ? -10.291 -7.116 28.592 1.00 60.06 212 PRO A CA 1
ATOM 1791 C C . PRO A 1 212 ? -9.921 -6.459 29.927 1.00 60.06 212 PRO A C 1
ATOM 1793 O O . PRO A 1 212 ? -10.766 -6.330 30.813 1.00 60.06 212 PRO A O 1
ATOM 1796 N N . VAL A 1 213 ? -8.666 -6.032 30.084 1.00 57.44 213 VAL A N 1
ATOM 1797 C CA . VAL A 1 213 ? -8.212 -5.428 31.349 1.00 57.44 213 VAL A CA 1
ATOM 1798 C C . VAL A 1 213 ? -8.904 -4.088 31.563 1.00 57.44 213 VAL A C 1
ATOM 1800 O O . VAL A 1 213 ? -9.337 -3.779 32.666 1.00 57.44 213 VAL A O 1
ATOM 1803 N N . TRP A 1 214 ? -9.040 -3.294 30.501 1.00 55.66 214 TRP A N 1
ATOM 1804 C CA . TRP A 1 214 ? -9.551 -1.936 30.608 1.00 55.66 214 TRP A CA 1
ATOM 1805 C C . TRP A 1 214 ? -10.466 -1.575 29.443 1.00 55.66 214 TRP A C 1
ATOM 1807 O O . TRP A 1 214 ? -10.114 -1.800 28.279 1.00 55.66 214 TRP A O 1
ATOM 1817 N N . TRP A 1 215 ? -11.606 -0.970 29.775 1.00 61.56 215 TRP A N 1
ATOM 1818 C CA . TRP A 1 215 ? -12.581 -0.435 28.831 1.00 61.56 215 TRP A CA 1
ATOM 1819 C C . TRP A 1 215 ? -12.959 1.010 29.172 1.00 61.56 215 TRP A C 1
ATOM 1821 O O . TRP A 1 215 ? -13.177 1.374 30.333 1.00 61.56 215 TRP A O 1
ATOM 1831 N N . ARG A 1 216 ? -13.092 1.838 28.133 1.00 61.28 216 ARG A N 1
ATOM 1832 C CA . ARG A 1 216 ? -13.650 3.193 28.225 1.00 61.28 216 ARG A CA 1
ATOM 1833 C C . ARG A 1 216 ? -14.430 3.514 26.959 1.00 61.28 216 ARG A C 1
ATOM 1835 O O . ARG A 1 216 ? -13.862 3.383 25.873 1.00 61.28 216 ARG A O 1
ATOM 1842 N N . GLY A 1 217 ? -15.667 3.986 27.113 1.00 57.56 217 GLY A N 1
ATOM 1843 C CA . GLY A 1 217 ? -16.582 4.343 26.0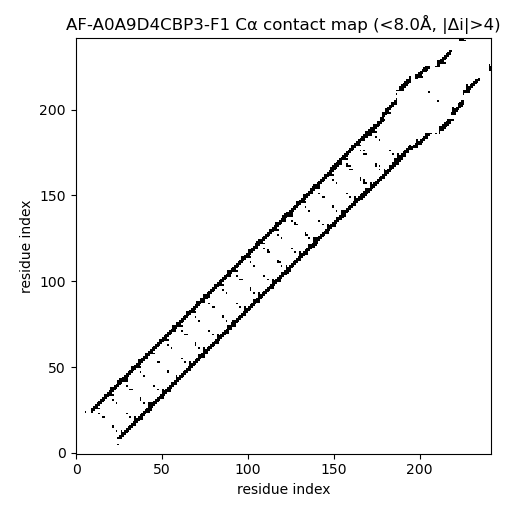25 1.00 57.56 217 GLY A CA 1
ATOM 1844 C C . GLY A 1 217 ? -17.570 5.458 26.404 1.00 57.56 217 GLY A C 1
ATOM 1845 O O . GLY A 1 217 ? -17.667 5.866 27.560 1.00 57.56 217 GLY A O 1
ATOM 1846 N N . ARG A 1 218 ? -18.275 5.996 25.405 1.00 53.38 218 ARG A N 1
ATOM 1847 C CA . ARG A 1 218 ? -19.448 6.890 25.522 1.00 53.38 218 ARG A CA 1
ATOM 1848 C C . ARG A 1 218 ? -20.458 6.433 24.461 1.00 53.38 218 ARG A C 1
ATOM 1850 O O . ARG A 1 218 ? -19.955 6.036 23.418 1.00 53.38 218 ARG A O 1
ATOM 1857 N N . LYS A 1 219 ? -21.769 6.503 24.769 1.00 50.88 219 LYS A N 1
ATOM 1858 C CA . LYS A 1 219 ? -22.979 6.203 23.955 1.00 50.88 219 LYS A CA 1
ATOM 1859 C C . LYS A 1 219 ? -22.776 5.335 22.699 1.00 50.88 219 LYS A C 1
ATOM 1861 O O . LYS A 1 219 ? -22.009 5.661 21.809 1.00 50.88 219 LYS A O 1
ATOM 1866 N N . SER A 1 220 ? -23.499 4.231 22.598 1.00 54.94 220 SER A N 1
ATOM 1867 C CA . SER A 1 220 ? -23.619 3.428 21.373 1.00 54.94 220 SER A CA 1
ATOM 1868 C C . SER A 1 220 ? -24.975 2.744 21.405 1.00 54.94 220 SER A C 1
ATOM 1870 O O . SER A 1 220 ? -25.477 2.500 22.503 1.00 54.94 220 SER A O 1
ATOM 1872 N N . ASP A 1 221 ? -25.564 2.472 20.243 1.00 53.47 221 ASP A N 1
ATOM 1873 C CA . ASP A 1 221 ? -26.918 1.910 20.203 1.00 53.47 221 ASP A CA 1
ATOM 1874 C C . ASP A 1 221 ? -26.913 0.437 20.651 1.00 53.47 221 ASP A C 1
ATOM 1876 O O . ASP A 1 221 ? -27.816 0.004 21.363 1.00 53.47 221 ASP A O 1
ATOM 1880 N N . VAL A 1 222 ? -25.845 -0.310 20.337 1.00 56.47 222 VAL A N 1
ATOM 1881 C CA . VAL A 1 222 ? -25.635 -1.689 20.805 1.00 56.47 222 VAL A CA 1
ATOM 1882 C C . VAL A 1 222 ? -24.176 -1.921 21.217 1.00 56.47 222 VAL A C 1
ATOM 1884 O O . VAL A 1 222 ? -23.249 -1.647 20.449 1.00 56.47 222 VAL A O 1
ATOM 1887 N N . ILE A 1 223 ? -23.962 -2.482 22.414 1.00 57.78 223 ILE A N 1
ATOM 1888 C CA . ILE A 1 223 ? -22.658 -2.975 22.890 1.00 57.78 223 ILE A CA 1
ATOM 1889 C C . ILE A 1 223 ? -22.796 -4.462 23.228 1.00 57.78 223 ILE A C 1
ATOM 1891 O O . ILE A 1 223 ? -23.586 -4.825 24.091 1.00 57.78 223 ILE A O 1
ATOM 1895 N N . VAL A 1 224 ? -22.004 -5.322 22.581 1.00 58.91 224 VAL A N 1
ATOM 1896 C CA . VAL A 1 224 ? -21.946 -6.765 22.880 1.00 58.91 224 VAL A CA 1
ATOM 1897 C C . VAL A 1 224 ? -20.518 -7.155 23.254 1.00 58.91 224 VAL A C 1
ATOM 1899 O O . VAL A 1 224 ? -19.591 -6.912 22.480 1.00 58.91 224 VAL A O 1
ATOM 1902 N N . GLY A 1 225 ? -20.318 -7.771 24.422 1.00 60.19 225 GLY A N 1
ATOM 1903 C CA . GLY A 1 225 ? -19.018 -8.298 24.847 1.00 60.19 225 GLY A CA 1
ATOM 1904 C C . GLY A 1 225 ? -18.980 -8.712 26.319 1.00 60.19 225 GLY A C 1
ATOM 1905 O O . GLY A 1 225 ? -19.958 -8.554 27.036 1.00 60.19 225 GLY A O 1
ATOM 1906 N N . TYR A 1 226 ? -17.833 -9.225 26.773 1.00 55.69 226 TYR A N 1
ATOM 1907 C CA . TYR A 1 226 ? -17.631 -9.633 28.169 1.00 55.69 226 TYR A CA 1
ATOM 1908 C C . TYR A 1 226 ? -17.226 -8.455 29.062 1.00 55.69 226 TYR A C 1
ATOM 1910 O O . TYR A 1 226 ? -16.429 -7.604 28.650 1.00 55.69 226 TYR A O 1
ATOM 1918 N N . LYS A 1 227 ? -17.697 -8.464 30.317 1.00 57.84 227 LYS A N 1
ATOM 1919 C CA . LYS A 1 227 ? -17.362 -7.450 31.329 1.00 57.84 227 LYS A CA 1
ATOM 1920 C C . LYS A 1 227 ? -15.833 -7.356 31.536 1.00 57.84 227 LYS A C 1
ATOM 1922 O O . LYS A 1 227 ? -15.194 -8.375 31.826 1.00 57.84 227 LYS A O 1
ATOM 1927 N N . PRO A 1 228 ? -15.223 -6.166 31.383 1.00 65.00 228 PRO A N 1
ATOM 1928 C CA . PRO A 1 228 ? -13.792 -5.950 31.612 1.00 65.00 228 PRO A CA 1
ATOM 1929 C C . PRO A 1 228 ? -13.434 -5.997 33.105 1.00 65.00 228 PRO A C 1
ATOM 1931 O O . PRO A 1 228 ? -14.308 -5.867 33.960 1.00 65.00 228 PRO A O 1
ATOM 1934 N N . VAL A 1 229 ? -12.138 -6.120 33.417 1.00 62.19 229 VAL A N 1
ATOM 1935 C CA . VAL A 1 229 ? -11.628 -6.014 34.803 1.00 62.19 229 VAL A CA 1
ATOM 1936 C C . VAL A 1 229 ? -11.841 -4.598 35.350 1.00 62.19 229 VAL A C 1
ATOM 1938 O O . VAL A 1 229 ? -12.301 -4.428 36.473 1.00 62.19 229 VAL A O 1
ATOM 1941 N N . PHE A 1 230 ? -11.578 -3.581 34.526 1.00 59.09 230 PHE A N 1
ATOM 1942 C CA . PHE A 1 230 ? -11.828 -2.176 34.838 1.00 59.09 230 PHE A CA 1
ATOM 1943 C C . PHE A 1 230 ? -12.670 -1.522 33.736 1.00 59.09 230 PHE A C 1
ATOM 1945 O O . PHE A 1 230 ? -12.341 -1.612 32.549 1.00 59.09 230 PHE A O 1
ATOM 1952 N N . ALA A 1 231 ? -13.726 -0.805 34.123 1.00 59.66 231 ALA A N 1
ATOM 1953 C CA . ALA A 1 231 ? -14.560 -0.029 33.210 1.00 59.66 231 ALA A CA 1
ATOM 1954 C C . ALA A 1 231 ? -14.745 1.403 33.713 1.00 59.66 231 ALA A C 1
ATOM 1956 O O . ALA A 1 231 ? -15.013 1.625 34.888 1.00 59.66 231 ALA A O 1
ATOM 1957 N N . THR A 1 232 ? -14.670 2.376 32.804 1.00 57.31 232 THR A N 1
ATOM 1958 C CA . THR A 1 232 ? -15.131 3.748 33.069 1.00 57.31 232 THR A CA 1
ATOM 1959 C C . THR A 1 232 ? -16.220 4.125 32.064 1.00 57.31 232 THR A C 1
ATOM 1961 O O . THR A 1 232 ? -15.960 4.211 30.861 1.00 57.31 232 THR A O 1
ATOM 1964 N N . HIS A 1 233 ? -17.443 4.336 32.562 1.00 57.16 233 HIS A N 1
ATOM 1965 C CA . HIS A 1 233 ? -18.620 4.775 31.801 1.00 57.16 233 HIS A CA 1
ATOM 1966 C C . HIS A 1 233 ? -18.972 6.203 32.215 1.00 57.16 233 HIS A C 1
ATOM 1968 O O . HIS A 1 233 ? -18.854 6.531 33.391 1.00 57.16 233 HIS A O 1
ATOM 1974 N N . GLN A 1 234 ? -19.362 7.067 31.268 1.00 44.53 234 GLN A N 1
ATOM 1975 C CA . GLN A 1 234 ? -19.627 8.473 31.598 1.00 44.53 234 GLN A CA 1
ATOM 1976 C C . GLN A 1 234 ? -21.111 8.866 31.676 1.00 44.53 234 GLN A C 1
ATOM 1978 O O . GLN A 1 234 ? -21.349 9.887 32.291 1.00 44.53 234 GLN A O 1
ATOM 1983 N N . TYR A 1 235 ? -22.095 8.112 31.159 1.00 40.12 235 TYR A N 1
ATOM 1984 C CA . TYR A 1 235 ? -23.538 8.394 31.356 1.00 40.12 235 TYR A CA 1
ATOM 1985 C C . TYR A 1 235 ? -24.404 7.132 31.113 1.00 40.12 235 TYR A C 1
ATOM 1987 O O . TYR A 1 235 ? -24.047 6.326 30.256 1.00 40.12 235 TYR A O 1
ATOM 1995 N N . LEU A 1 236 ? -25.499 7.013 31.884 1.00 44.69 236 LEU A N 1
ATOM 1996 C CA . LEU A 1 236 ? -26.476 5.913 32.066 1.00 44.69 236 LEU A CA 1
ATOM 1997 C C . LEU A 1 236 ? -26.956 5.153 30.805 1.00 44.69 236 LEU A C 1
ATOM 1999 O O . LEU A 1 236 ? -27.313 5.790 29.814 1.00 44.69 236 LEU A O 1
ATO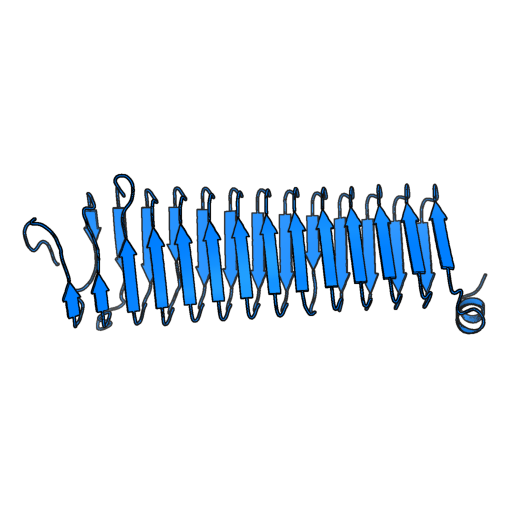M 2003 N N . MET A 1 237 ? -27.027 3.817 30.914 1.00 37.53 237 MET A N 1
ATOM 2004 C CA . MET A 1 237 ? -28.115 2.891 30.512 1.00 37.53 237 MET A CA 1
ATOM 2005 C C . MET A 1 237 ? -27.813 1.505 31.128 1.00 37.53 237 MET A C 1
ATOM 2007 O O . MET A 1 237 ? -26.639 1.170 31.289 1.00 37.53 237 MET A O 1
ATOM 2011 N N . ASP A 1 238 ? -28.869 0.769 31.489 1.00 41.47 238 ASP A N 1
ATOM 2012 C CA . ASP A 1 238 ? -28.881 -0.473 32.278 1.00 41.47 238 ASP A CA 1
ATOM 2013 C C . ASP A 1 238 ? -27.890 -1.554 31.829 1.00 41.47 238 ASP A C 1
ATOM 2015 O O . ASP A 1 238 ? -27.595 -1.723 30.644 1.00 41.47 238 ASP A O 1
ATOM 2019 N N . ASP A 1 239 ? -27.398 -2.302 32.818 1.00 39.34 239 ASP A N 1
ATOM 2020 C CA . ASP A 1 239 ? -26.357 -3.326 32.733 1.00 39.34 239 ASP A CA 1
ATOM 2021 C C . ASP A 1 239 ? -26.778 -4.557 31.901 1.00 39.34 239 ASP A C 1
ATOM 2023 O O . ASP A 1 239 ? -26.892 -5.671 32.401 1.00 39.34 239 ASP A O 1
ATOM 2027 N N . GLY A 1 240 ? -26.960 -4.387 30.592 1.00 45.41 240 GLY A N 1
ATOM 2028 C CA . GLY A 1 240 ? -27.198 -5.460 29.622 1.00 45.41 240 GLY A CA 1
ATOM 2029 C C . GLY A 1 240 ? -25.935 -6.248 29.253 1.00 45.41 240 GLY A C 1
ATOM 2030 O O . GLY A 1 240 ? -25.726 -6.559 28.080 1.00 45.41 240 GLY A O 1
ATOM 2031 N N . TRP A 1 241 ? -25.063 -6.544 30.221 1.00 48.12 241 TRP A N 1
ATOM 2032 C CA . TRP A 1 241 ? -23.955 -7.480 30.021 1.00 48.12 241 TRP A CA 1
ATOM 2033 C C . TRP A 1 241 ? -24.519 -8.905 30.083 1.00 48.12 241 TRP A C 1
ATOM 2035 O O . TRP A 1 241 ? -25.061 -9.296 31.113 1.00 48.12 241 TRP A O 1
ATOM 2045 N N . LYS A 1 242 ? -24.413 -9.667 28.990 1.00 43.38 242 LYS A N 1
ATOM 2046 C CA . LYS A 1 242 ? -24.671 -11.116 29.005 1.00 43.38 242 LYS A CA 1
ATOM 2047 C C . LYS A 1 242 ? -23.445 -11.885 29.488 1.00 43.38 242 LYS A C 1
ATOM 2049 O O . LYS A 1 242 ? -22.313 -11.450 29.168 1.00 43.38 242 LYS A O 1
#

pLDDT: mean 79.79, std 18.37, range [28.75, 96.44]

Foldseek 3Di:
DDPVVQVVDQACDDEEECEQEDEHENHCYEEYEHYQYYEYEAHQEYEYEQYQYAEYEAYQYEEYENYQEHEYAAYQYEEYEHYQEAEYHAYEEYEYECYQEHEYEAYCYYEYECYQEYEYEAHQYEEYECYQYYEYENYQHEEYENYQEYEYEAYQAEEYEHYQEYAYYPEHQYYEYEAYQYHEYEQYQEYEYEYDPERADYEYDYDPPRARQEYEYEDYNDYADAHHVYYDYDDDDDDPHD

Mean predicted aligned error: 9.43 Å

Organism: Dreissena polymorpha (NCBI:txid45954)

Solvent-accessible surface area (backbone atoms only — not comparable to full-atom values): 10779 Å² total; per-residue (Å²): 138,61,81,76,61,54,78,79,46,68,41,63,65,44,78,47,66,73,39,66,70,40,78,48,60,49,16,49,34,34,36,37,34,46,24,48,34,34,42,42,34,47,20,46,32,38,35,40,32,46,22,45,33,32,42,38,41,44,23,47,31,39,33,41,35,40,22,48,34,35,41,39,34,48,21,44,32,37,36,41,34,44,22,46,34,32,41,36,42,42,34,38,41,37,36,39,33,43,24,47,34,30,41,34,37,46,20,50,31,40,33,37,34,43,23,48,33,27,42,37,37,48,16,47,33,36,35,36,35,44,24,46,32,32,40,39,36,48,16,47,34,37,34,43,34,44,23,48,34,34,39,36,36,43,16,45,33,38,34,44,33,46,21,48,33,35,41,44,20,52,55,10,51,32,37,32,47,29,29,30,38,33,40,37,37,28,54,39,45,30,41,41,45,45,65,56,65,84,21,55,37,37,40,39,54,52,67,93,90,56,55,29,51,36,39,37,50,54,79,58,79,37,74,46,45,60,76,44,77,37,75,52,79,81,78,93,78,80,88,75,70,112